Protein AF-A0A7C4TJB3-F1 (afdb_monomer)

Solvent-accessible surface area (backbone atoms only — not comparable to full-atom values): 10673 Å² total; per-residue (Å²): 111,77,67,57,59,60,45,56,76,75,44,84,60,71,38,53,43,41,37,39,35,39,51,64,47,74,40,19,29,34,44,84,38,56,46,85,48,92,91,55,67,81,53,71,41,61,50,54,47,49,55,41,38,90,92,51,70,77,50,78,35,68,65,57,53,52,44,52,52,51,50,25,54,76,34,59,20,49,72,48,94,64,64,51,82,35,76,54,72,53,88,48,95,42,37,59,61,41,41,40,55,28,41,77,92,31,35,49,15,39,42,30,42,47,83,39,97,89,73,49,65,47,38,29,51,34,33,26,56,30,42,38,54,25,44,78,44,82,55,91,98,44,76,48,75,27,43,40,43,19,29,32,33,26,36,42,40,34,38,42,69,54,37,66,50,69,66,59,53,52,49,49,55,50,52,52,47,49,54,34,43,76,68,64,36,18,85,50,42,51,92,79,62,26,32,48,78,83

InterPro domains:
  IPR006075 Aspartyl/Glutamyl-tRNA(Gln) amidotransferase, subunit B/E, catalytic [PF02934] (14-197)
  IPR014746 Glutamine synthetase/guanido kinase, catalytic domain [SSF55931] (13-197)
  IPR017959 Aspartyl/glutamyl-tRNA(Asn/Gln) amidotransferase, subunit B /E [PTHR11659] (8-197)

Nearest PDB structures (foldseek):
  3kfu-assembly1_F  TM=9.842E-01  e=6.276E-26  Thermus thermophilus HB8
  3kfu-assembly1_I  TM=9.841E-01  e=9.592E-26  Thermus thermophilus HB8
  3h0m-assembly6_Q  TM=9.728E-01  e=1.466E-25  Aquifex aeolicus
  3al0-assembly1_B  TM=9.537E-01  e=2.529E-23  Thermotoga maritima MSB8
  4n0i-assembly1_B  TM=9.615E-01  e=7.085E-23  Saccharomyces cerevisiae S288C

Structure (mmCIF, N/CA/C/O backbone):
data_AF-A0A7C4TJB3-F1
#
_entry.id   AF-A0A7C4TJB3-F1
#
loop_
_atom_site.group_PDB
_atom_site.id
_atom_site.type_symbol
_atom_site.label_atom_id
_atom_site.label_alt_id
_atom_site.label_comp_id
_atom_site.label_asym_id
_atom_site.label_entity_id
_atom_site.label_seq_id
_atom_site.pdbx_PDB_ins_code
_atom_site.Cartn_x
_atom_site.Cartn_y
_atom_site.Cartn_z
_atom_site.occupancy
_atom_site.B_iso_or_equiv
_atom_site.auth_seq_id
_atom_site.auth_comp_id
_atom_site.auth_asym_id
_atom_site.auth_atom_id
_atom_site.pdbx_PDB_model_num
ATOM 1 N N . MET A 1 1 ? -2.743 21.817 24.631 1.00 57.78 1 MET A N 1
ATOM 2 C CA . MET A 1 1 ? -3.215 23.018 23.902 1.00 57.78 1 MET A CA 1
ATOM 3 C C . MET A 1 1 ? -4.585 23.397 24.460 1.00 57.78 1 MET A C 1
ATOM 5 O O . MET A 1 1 ? -5.535 22.684 24.162 1.00 57.78 1 MET A O 1
ATOM 9 N N . PRO A 1 2 ? -4.695 24.462 25.274 1.00 63.06 2 PRO A N 1
ATOM 10 C CA . PRO A 1 2 ? -5.915 24.796 26.036 1.00 63.06 2 PRO A CA 1
ATOM 11 C C . PRO A 1 2 ? -7.179 24.993 25.178 1.00 63.06 2 PRO A C 1
ATOM 13 O O . PRO A 1 2 ? -8.305 24.747 25.606 1.00 63.06 2 PRO A O 1
ATOM 16 N N . GLU A 1 3 ? -6.990 25.419 23.931 1.00 74.38 3 GLU A N 1
ATOM 17 C CA . GLU A 1 3 ? -8.069 25.659 22.975 1.00 74.38 3 GLU A CA 1
ATOM 18 C C . GLU A 1 3 ? -8.693 24.354 22.447 1.00 74.38 3 GLU A C 1
ATOM 20 O O . GLU A 1 3 ? -9.910 24.274 22.291 1.00 74.38 3 GLU A O 1
ATOM 25 N N . ILE A 1 4 ? -7.889 23.293 22.274 1.00 71.81 4 ILE A N 1
ATOM 26 C CA . ILE A 1 4 ? -8.372 21.973 21.836 1.00 71.81 4 ILE A CA 1
ATOM 27 C C . ILE A 1 4 ? -9.241 21.334 22.921 1.00 71.81 4 ILE A C 1
ATOM 29 O O . ILE A 1 4 ? -10.329 20.857 22.618 1.00 71.81 4 ILE A O 1
ATOM 33 N N . GLU A 1 5 ? -8.820 21.374 24.187 1.00 73.44 5 GLU A N 1
ATOM 34 C CA . GLU A 1 5 ? -9.626 20.849 25.302 1.00 73.44 5 GLU A CA 1
ATOM 35 C C . GLU A 1 5 ? -10.971 21.576 25.422 1.00 73.44 5 GLU A C 1
ATOM 37 O O . GLU A 1 5 ? -12.016 20.955 25.609 1.00 73.44 5 GLU A O 1
ATOM 42 N N . THR A 1 6 ? -10.969 22.899 25.238 1.00 78.56 6 THR A N 1
ATOM 43 C CA . THR A 1 6 ? -12.197 23.705 25.265 1.00 78.56 6 THR A CA 1
ATOM 44 C C . THR A 1 6 ? -13.154 23.329 24.127 1.00 78.56 6 THR A C 1
ATOM 46 O O . THR A 1 6 ? -14.372 23.310 24.323 1.00 78.56 6 THR A O 1
ATOM 49 N N . LEU A 1 7 ? -12.621 23.009 22.944 1.00 81.00 7 LEU A N 1
ATOM 50 C CA . LEU A 1 7 ? -13.403 22.540 21.800 1.00 81.00 7 LEU A CA 1
ATOM 51 C C . LEU A 1 7 ? -13.925 21.112 22.002 1.00 81.00 7 LEU A C 1
ATOM 53 O O . LEU A 1 7 ? -15.103 20.874 21.747 1.00 81.00 7 LEU A O 1
ATOM 57 N N . LEU A 1 8 ? -13.104 20.190 22.509 1.00 79.81 8 LEU A N 1
ATOM 58 C CA . LEU A 1 8 ? -13.496 18.797 22.777 1.00 79.81 8 LEU A CA 1
ATOM 59 C C . LEU A 1 8 ? -14.580 18.678 23.861 1.00 79.81 8 LEU A C 1
ATOM 61 O O . LEU A 1 8 ? -15.368 17.738 23.846 1.00 79.81 8 LEU A O 1
ATOM 65 N N . ASN A 1 9 ? -14.689 19.664 24.754 1.00 82.31 9 ASN A N 1
ATOM 66 C CA . ASN A 1 9 ? -15.790 19.744 25.718 1.00 82.31 9 ASN A CA 1
ATOM 67 C C . ASN A 1 9 ? -17.135 20.163 25.091 1.00 82.31 9 ASN A C 1
ATOM 69 O O . ASN A 1 9 ? -18.181 19.985 25.712 1.00 82.31 9 ASN A O 1
ATOM 73 N N . LYS A 1 10 ? -17.131 20.739 23.881 1.00 90.25 10 LYS A N 1
ATOM 74 C CA . LYS A 1 10 ? -18.340 21.194 23.165 1.00 90.25 10 LYS A CA 1
ATOM 75 C C . LYS A 1 10 ? -18.664 20.354 21.930 1.00 90.25 10 LYS A C 1
ATOM 77 O O . LYS A 1 10 ? -19.821 20.301 21.520 1.00 90.25 10 LYS A O 1
ATOM 82 N N . TYR A 1 11 ? -17.660 19.716 21.339 1.00 89.88 11 TYR A N 1
ATOM 83 C CA . TYR A 1 11 ? -17.752 18.979 20.086 1.00 89.88 11 TYR A CA 1
ATOM 84 C C . TYR A 1 11 ? -17.138 17.591 20.224 1.00 89.88 11 TYR A C 1
ATOM 86 O O . TYR A 1 11 ? -16.187 17.383 20.971 1.00 89.88 11 TYR A O 1
ATOM 94 N N . ARG A 1 12 ? -17.654 16.635 19.448 1.00 87.88 12 ARG A N 1
ATOM 95 C CA . ARG A 1 12 ? -17.111 15.277 19.392 1.00 87.88 12 ARG A CA 1
ATOM 96 C C . ARG A 1 12 ? -16.147 15.143 18.218 1.00 87.88 12 ARG A C 1
ATOM 98 O O . ARG A 1 12 ? -16.560 15.320 17.074 1.00 87.88 12 ARG A O 1
ATOM 105 N N . LEU A 1 13 ? -14.907 14.757 18.505 1.00 91.00 13 LEU A N 1
ATOM 106 C CA . LEU A 1 13 ? -13.937 14.371 17.485 1.00 91.00 13 LEU A CA 1
ATOM 107 C C . LEU A 1 13 ? -14.347 13.039 16.841 1.00 91.00 13 LEU A C 1
ATOM 109 O O . LEU A 1 13 ? -14.731 12.097 17.536 1.00 91.00 13 LEU A O 1
ATOM 113 N N . VAL A 1 14 ? -14.293 12.985 15.513 1.00 93.88 14 VAL A N 1
ATOM 114 C CA . VAL A 1 14 ? -14.572 11.790 14.713 1.00 93.88 14 VAL A CA 1
ATOM 115 C C . VAL A 1 14 ? -13.508 11.725 13.628 1.00 93.88 14 VAL A C 1
ATOM 117 O O . VAL A 1 14 ? -13.500 12.577 12.742 1.00 93.88 14 VAL A O 1
ATOM 120 N N . LEU A 1 15 ? -12.610 10.745 13.712 1.00 96.44 15 LEU A N 1
ATOM 121 C CA . LEU A 1 15 ? -11.534 10.551 12.738 1.00 96.44 15 LEU A CA 1
ATOM 122 C C . LEU A 1 15 ? -11.564 9.128 12.178 1.00 96.44 15 LEU A C 1
ATOM 124 O O . LEU A 1 15 ? -11.886 8.172 12.890 1.00 96.44 15 LEU A O 1
ATOM 128 N N . GLY A 1 16 ? -11.210 9.008 10.903 1.00 97.38 16 GLY A N 1
ATOM 129 C CA . GLY A 1 16 ? -10.778 7.775 10.250 1.00 97.38 16 GLY A CA 1
ATOM 130 C C . GLY A 1 16 ? -9.373 7.989 9.690 1.00 97.38 16 GLY A C 1
ATOM 131 O O . GLY A 1 16 ? -8.929 9.134 9.626 1.00 97.38 16 GLY A O 1
ATOM 132 N N . LEU A 1 17 ? -8.689 6.906 9.338 1.00 97.94 17 LEU A N 1
ATOM 133 C CA . LEU A 1 17 ? -7.339 6.942 8.787 1.00 97.94 17 LEU A CA 1
ATOM 134 C C . LEU A 1 17 ? -7.253 6.124 7.505 1.00 97.94 17 LEU A C 1
ATOM 136 O O . LEU A 1 17 ? -7.834 5.036 7.411 1.00 97.94 17 LEU A O 1
ATOM 140 N N . GLU A 1 18 ? -6.440 6.616 6.581 1.00 98.38 18 GLU A N 1
ATOM 141 C CA . GLU A 1 18 ? -5.928 5.871 5.438 1.00 98.38 18 GLU A CA 1
ATOM 142 C C . GLU A 1 18 ? -4.420 5.665 5.631 1.00 98.38 18 GLU A C 1
ATOM 144 O O . GLU A 1 18 ? -3.625 6.604 5.703 1.00 98.38 18 GLU A O 1
ATOM 149 N N . VAL A 1 19 ? -4.012 4.406 5.786 1.00 98.38 19 VAL A N 1
ATOM 150 C CA . VAL A 1 19 ? -2.621 4.034 6.058 1.00 98.38 19 VAL A CA 1
ATOM 151 C C . VAL A 1 19 ? -2.041 3.325 4.851 1.00 98.38 19 VAL A C 1
ATOM 153 O O . VAL A 1 19 ? -2.416 2.194 4.546 1.00 98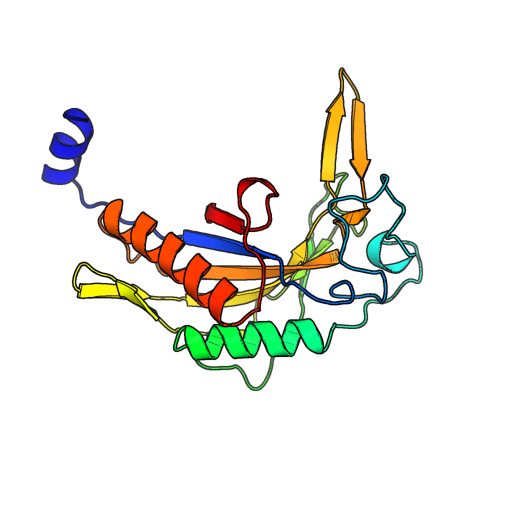.38 19 VAL A O 1
ATOM 156 N N . HIS A 1 20 ? -1.066 3.961 4.212 1.00 98.62 20 HIS A N 1
ATOM 157 C CA . HIS A 1 20 ? -0.326 3.388 3.096 1.00 98.62 20 HIS A CA 1
ATOM 158 C C . HIS A 1 20 ? 1.006 2.818 3.584 1.00 98.62 20 HIS A C 1
ATOM 160 O O . HIS A 1 20 ? 1.786 3.537 4.209 1.00 98.62 20 HIS A O 1
ATOM 166 N N . LEU A 1 21 ? 1.312 1.556 3.276 1.00 97.50 21 LEU A N 1
ATOM 167 C CA . LEU A 1 21 ? 2.568 0.906 3.663 1.00 97.50 21 LEU A CA 1
ATOM 168 C C . LEU A 1 21 ? 3.209 0.076 2.546 1.00 97.50 21 LEU A C 1
ATOM 170 O O . LEU A 1 21 ? 2.542 -0.656 1.818 1.00 97.50 21 LEU A O 1
ATOM 174 N N . HIS A 1 22 ? 4.530 0.172 2.417 1.00 97.62 22 HIS A N 1
ATOM 175 C CA . HIS A 1 22 ? 5.301 -0.587 1.435 1.00 97.62 22 HIS A CA 1
ATOM 176 C C . HIS A 1 22 ? 5.505 -2.022 1.917 1.00 97.62 22 HIS A C 1
ATOM 178 O O . HIS A 1 22 ? 5.939 -2.255 3.048 1.00 97.62 22 HIS A O 1
ATOM 184 N N . LEU A 1 23 ? 5.272 -2.989 1.031 1.00 97.88 23 LEU A N 1
ATOM 185 C CA . LEU A 1 23 ? 5.635 -4.377 1.293 1.00 97.88 23 LEU A CA 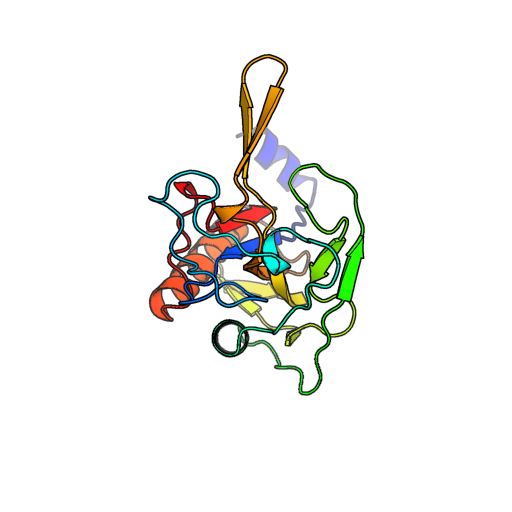1
ATOM 186 C C . LEU A 1 23 ? 7.103 -4.618 0.941 1.00 97.88 23 LEU A C 1
ATOM 188 O O . LEU A 1 23 ? 7.577 -4.231 -0.126 1.00 97.88 23 LEU A O 1
ATOM 192 N N . LYS A 1 24 ? 7.813 -5.325 1.819 1.00 96.88 24 LYS A N 1
ATOM 193 C CA . LYS A 1 24 ? 9.193 -5.762 1.590 1.00 96.88 24 LYS A CA 1
ATOM 19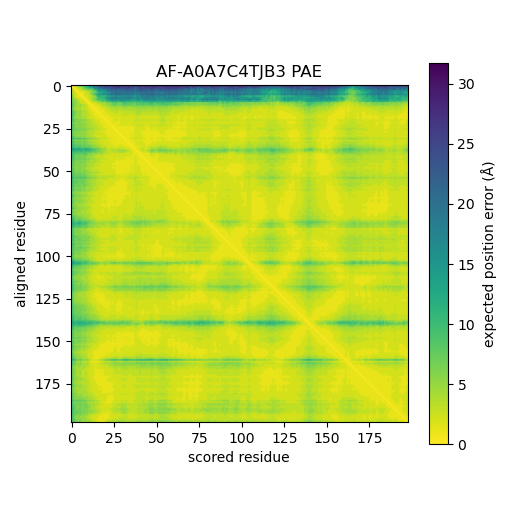4 C C . LYS A 1 24 ? 9.207 -7.040 0.757 1.00 96.88 24 LYS A C 1
ATOM 196 O O . LYS A 1 24 ? 9.236 -8.134 1.311 1.00 96.88 24 LYS A O 1
ATOM 201 N N . THR A 1 25 ? 9.124 -6.914 -0.557 1.00 98.06 25 THR A N 1
ATOM 202 C CA . THR A 1 25 ? 9.150 -8.046 -1.497 1.00 98.06 25 THR A CA 1
ATOM 203 C C . THR A 1 25 ? 10.460 -8.097 -2.270 1.00 98.06 25 THR A C 1
ATOM 205 O O . THR A 1 25 ? 11.208 -7.124 -2.294 1.00 98.06 25 THR A O 1
ATOM 208 N N . LYS A 1 26 ? 10.740 -9.220 -2.942 1.00 97.94 26 LYS A N 1
ATOM 209 C CA . LYS A 1 26 ? 11.898 -9.308 -3.852 1.00 97.94 26 LYS A CA 1
ATOM 210 C C . LYS A 1 26 ? 11.683 -8.530 -5.146 1.00 97.94 26 LYS A C 1
ATOM 212 O O . LYS A 1 26 ? 12.611 -7.927 -5.672 1.00 97.94 26 LYS A O 1
ATOM 217 N N . THR A 1 27 ? 10.466 -8.573 -5.680 1.00 98.56 27 THR A N 1
ATOM 218 C CA . THR A 1 27 ? 10.106 -7.890 -6.928 1.00 98.56 27 THR A CA 1
ATOM 219 C C . THR A 1 27 ? 9.026 -6.847 -6.703 1.00 98.56 27 THR A C 1
ATOM 221 O O . THR A 1 27 ? 8.299 -6.883 -5.708 1.00 98.56 27 THR A O 1
ATOM 224 N N . LYS A 1 28 ? 8.873 -5.947 -7.671 1.00 98.69 28 LYS A N 1
ATOM 225 C CA . LYS A 1 28 ? 7.748 -5.012 -7.756 1.00 98.69 28 LYS A CA 1
ATOM 226 C C . LYS A 1 28 ? 6.392 -5.726 -7.864 1.00 98.69 28 LYS A C 1
ATOM 228 O O . LYS A 1 28 ? 6.312 -6.935 -8.085 1.00 98.69 28 LYS A O 1
ATOM 233 N N . MET A 1 29 ? 5.309 -4.962 -7.713 1.00 98.62 29 MET A N 1
ATOM 234 C CA . MET A 1 29 ? 3.941 -5.482 -7.636 1.00 98.62 29 MET A CA 1
ATOM 235 C C . MET A 1 29 ? 3.482 -6.152 -8.930 1.00 98.62 29 MET A C 1
ATOM 237 O O . MET A 1 29 ? 2.798 -7.171 -8.879 1.00 98.62 29 MET A O 1
ATOM 241 N N . PHE A 1 30 ? 3.853 -5.581 -10.079 1.00 98.75 30 PHE A N 1
ATOM 242 C CA . PHE A 1 30 ? 3.339 -5.994 -11.390 1.00 98.75 30 PHE A CA 1
ATOM 243 C C . PHE A 1 30 ? 4.426 -6.359 -12.412 1.00 98.75 30 PHE A C 1
ATOM 245 O O . PHE A 1 30 ? 4.121 -6.566 -13.587 1.00 98.75 30 PHE A O 1
ATOM 252 N N . CYS A 1 31 ? 5.692 -6.417 -11.996 1.00 98.69 31 CYS A N 1
ATOM 253 C CA . CYS A 1 31 ? 6.818 -6.806 -12.841 1.00 98.69 31 CYS A CA 1
ATOM 254 C C . CYS A 1 31 ? 7.955 -7.421 -12.010 1.00 98.69 31 CYS A C 1
ATOM 256 O O . CYS A 1 31 ? 7.924 -7.402 -10.783 1.00 98.69 31 CYS A O 1
ATOM 258 N N . TYR A 1 32 ? 8.984 -7.932 -12.687 1.00 98.19 32 TYR A N 1
ATOM 259 C CA . TYR A 1 32 ? 10.120 -8.617 -12.059 1.00 98.19 32 TYR A CA 1
ATOM 260 C C . TYR A 1 32 ? 11.304 -7.700 -11.708 1.00 98.19 32 TYR A C 1
ATOM 262 O O . TYR A 1 32 ? 12.377 -8.200 -11.384 1.00 98.19 32 TYR A O 1
ATOM 270 N N . CYS A 1 33 ? 11.147 -6.373 -11.785 1.00 98.62 33 CYS A N 1
ATOM 271 C CA . CYS A 1 33 ? 12.180 -5.461 -11.287 1.00 98.62 33 CYS A CA 1
ATOM 272 C C . CYS A 1 33 ? 12.387 -5.673 -9.788 1.00 98.62 33 CYS A C 1
ATOM 274 O O . CYS A 1 33 ? 11.411 -5.859 -9.060 1.00 98.62 33 CYS A O 1
ATOM 276 N N . ASP A 1 34 ? 13.638 -5.573 -9.351 1.00 97.88 34 ASP A N 1
ATOM 277 C CA . ASP A 1 34 ? 14.009 -5.588 -7.940 1.00 97.88 34 ASP A CA 1
ATOM 278 C C . ASP A 1 34 ? 13.339 -4.418 -7.193 1.00 97.88 34 ASP A C 1
ATOM 280 O O . ASP A 1 34 ? 13.295 -3.290 -7.705 1.00 97.88 34 ASP A O 1
ATOM 284 N N . ALA A 1 35 ? 12.773 -4.719 -6.025 1.00 97.19 35 ALA A N 1
ATOM 285 C CA . ALA A 1 35 ? 12.054 -3.788 -5.161 1.00 97.19 35 ALA A CA 1
ATOM 286 C C . ALA A 1 35 ? 12.937 -3.143 -4.070 1.00 97.19 35 ALA A C 1
ATOM 288 O O . ALA A 1 35 ? 12.492 -2.197 -3.417 1.00 97.19 35 ALA A O 1
ATOM 289 N N . ASP A 1 36 ? 14.190 -3.575 -3.896 1.00 95.12 36 ASP A N 1
ATOM 290 C CA . ASP A 1 36 ? 15.157 -2.870 -3.052 1.00 95.12 36 ASP A CA 1
ATOM 291 C C . ASP A 1 36 ? 15.751 -1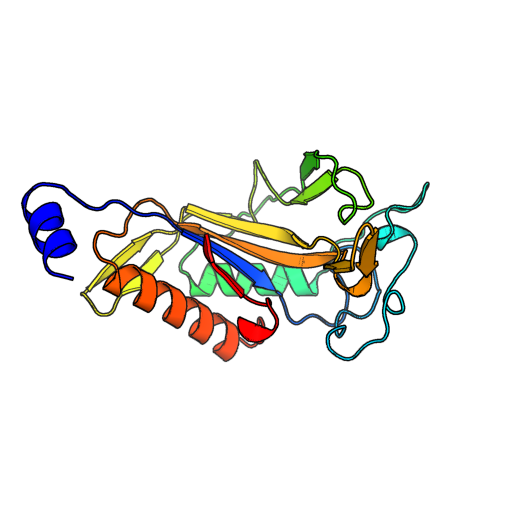.665 -3.799 1.00 95.12 36 ASP A C 1
ATOM 293 O O . ASP A 1 36 ? 16.703 -1.768 -4.573 1.00 95.12 36 ASP A O 1
ATOM 297 N N . ILE A 1 37 ? 15.121 -0.502 -3.611 1.00 94.62 37 ILE A N 1
ATOM 298 C CA . ILE A 1 37 ? 15.381 0.710 -4.404 1.00 94.62 37 ILE A CA 1
ATOM 299 C C . ILE A 1 37 ? 16.005 1.869 -3.618 1.00 94.62 37 ILE A C 1
ATOM 301 O O . ILE A 1 37 ? 16.380 2.882 -4.210 1.00 94.62 37 ILE A O 1
ATOM 305 N N . TYR A 1 38 ? 16.064 1.786 -2.286 1.00 87.75 38 TYR A N 1
ATOM 306 C CA . TYR A 1 38 ? 16.284 2.960 -1.424 1.00 87.75 38 TYR A CA 1
ATOM 307 C C . TYR A 1 38 ? 17.694 3.551 -1.536 1.00 87.75 38 TYR A C 1
ATOM 309 O O . TYR A 1 38 ? 17.870 4.754 -1.345 1.00 87.75 38 TYR A O 1
ATOM 317 N N . SER A 1 39 ? 18.674 2.719 -1.889 1.00 89.94 39 SER A N 1
ATOM 318 C CA . SER A 1 39 ? 20.080 3.108 -2.074 1.00 89.94 39 SER A CA 1
ATOM 319 C C . SER A 1 39 ? 20.492 3.171 -3.550 1.00 89.94 39 SER A C 1
ATOM 321 O O . SER A 1 39 ? 21.678 3.294 -3.865 1.00 89.94 39 SER A O 1
ATOM 323 N N . SER A 1 40 ? 19.530 3.071 -4.468 1.00 94.81 40 SER A N 1
ATOM 324 C CA . SER A 1 40 ? 19.790 2.925 -5.899 1.00 94.81 40 SER A CA 1
ATOM 325 C C . SER A 1 40 ? 19.919 4.269 -6.612 1.00 94.81 40 SER A C 1
ATOM 327 O O . SER A 1 40 ? 19.343 5.284 -6.216 1.00 94.81 40 SER A O 1
ATOM 329 N N . LYS A 1 41 ? 20.677 4.283 -7.716 1.00 97.44 41 LYS A N 1
ATOM 330 C CA . LYS A 1 41 ? 20.727 5.451 -8.608 1.00 97.44 41 LYS A CA 1
ATOM 331 C C . LYS A 1 41 ? 19.360 5.642 -9.283 1.00 97.44 41 LYS A C 1
ATOM 333 O O . LYS A 1 41 ? 18.686 4.647 -9.548 1.00 97.44 41 LYS A O 1
ATOM 338 N N . PRO A 1 42 ? 18.954 6.880 -9.613 1.00 97.62 42 PRO A N 1
ATOM 339 C CA . PRO A 1 42 ? 17.664 7.123 -10.252 1.00 97.62 42 PRO A CA 1
ATOM 340 C C . PRO A 1 42 ? 17.462 6.293 -11.523 1.00 97.62 42 PRO A C 1
ATOM 342 O O . PRO A 1 42 ? 18.364 6.202 -12.357 1.00 97.62 42 PRO A O 1
ATOM 345 N N . ASN A 1 43 ? 16.260 5.740 -11.683 1.00 98.06 43 ASN A N 1
ATOM 346 C CA . ASN A 1 43 ? 15.800 4.991 -12.856 1.00 98.06 43 ASN A CA 1
ATOM 347 C C . ASN A 1 43 ? 16.556 3.683 -13.190 1.00 98.06 43 ASN A C 1
ATOM 349 O O . ASN A 1 43 ? 16.423 3.186 -14.309 1.00 98.06 43 ASN A O 1
ATOM 353 N N . THR A 1 44 ? 17.303 3.078 -12.258 1.00 98.31 44 THR A N 1
ATOM 354 C CA . THR A 1 44 ? 18.008 1.799 -12.501 1.00 98.31 44 THR A CA 1
ATOM 355 C C . THR A 1 44 ? 17.169 0.545 -12.236 1.00 98.31 44 THR A C 1
ATOM 357 O O . THR A 1 44 ? 17.490 -0.514 -12.764 1.00 98.31 44 THR A O 1
ATOM 360 N N . HIS A 1 45 ? 16.076 0.645 -11.476 1.00 98.25 45 HIS A N 1
ATOM 361 C CA . HIS A 1 45 ? 15.146 -0.453 -11.169 1.00 98.25 45 HIS A CA 1
ATOM 362 C C . HIS A 1 45 ? 13.874 -0.319 -12.005 1.00 98.25 45 HIS A C 1
ATOM 364 O O . HIS A 1 45 ? 12.763 -0.182 -11.486 1.00 98.25 45 HIS A O 1
ATOM 370 N N . THR A 1 46 ? 14.035 -0.287 -13.326 1.00 98.62 46 THR A N 1
ATOM 371 C CA . THR A 1 46 ? 12.939 0.003 -14.252 1.00 98.62 46 THR A CA 1
ATOM 372 C C . THR A 1 46 ? 12.847 -1.023 -15.381 1.00 98.62 46 THR A C 1
ATOM 374 O O . THR A 1 46 ? 13.811 -1.701 -15.723 1.00 98.62 46 THR A O 1
ATOM 377 N N . CYS A 1 47 ? 11.647 -1.180 -15.936 1.00 98.75 47 CYS A N 1
ATOM 378 C CA . CYS A 1 47 ? 11.357 -2.014 -17.100 1.00 98.75 47 CYS A CA 1
ATOM 379 C C . CYS A 1 47 ? 10.141 -1.438 -17.846 1.00 98.75 47 CYS A C 1
ATOM 381 O O . CYS A 1 47 ? 9.453 -0.571 -17.296 1.00 98.75 47 CYS A O 1
ATOM 383 N N . PRO A 1 48 ? 9.804 -1.940 -19.049 1.00 98.81 48 PRO A N 1
ATOM 384 C CA . PRO A 1 48 ? 8.660 -1.443 -19.813 1.00 98.81 48 PRO A CA 1
ATOM 385 C C . PRO A 1 48 ? 7.334 -1.408 -19.039 1.00 98.81 48 PRO A C 1
ATOM 387 O O . PRO A 1 48 ? 6.551 -0.484 -19.230 1.00 98.81 48 PRO A O 1
ATOM 390 N N . VAL A 1 49 ? 7.098 -2.361 -18.128 1.00 98.81 49 VAL A N 1
ATOM 391 C CA . VAL A 1 49 ? 5.852 -2.441 -17.344 1.00 98.81 49 VAL A CA 1
ATOM 392 C C . VAL A 1 49 ? 5.738 -1.296 -16.340 1.00 98.81 49 VAL A C 1
ATOM 394 O O . VAL A 1 49 ? 4.756 -0.556 -16.356 1.00 98.81 49 VAL A O 1
ATOM 397 N N . CYS A 1 50 ? 6.738 -1.114 -15.471 1.00 98.50 50 CYS A N 1
ATOM 398 C CA . CYS A 1 50 ? 6.682 -0.062 -14.452 1.00 98.50 50 CYS A CA 1
ATOM 399 C C . CYS A 1 50 ? 6.930 1.338 -15.034 1.00 98.50 50 CYS A C 1
ATOM 401 O O . CYS A 1 50 ? 6.589 2.321 -14.395 1.00 98.50 50 CYS A O 1
ATOM 403 N N . LEU A 1 51 ? 7.473 1.432 -16.251 1.00 98.62 51 LEU A N 1
ATOM 404 C CA . LEU A 1 51 ? 7.561 2.674 -17.023 1.00 98.62 51 LEU A CA 1
ATOM 405 C C . LEU A 1 51 ? 6.297 2.973 -17.842 1.00 98.62 51 LEU A C 1
ATOM 407 O O . LEU A 1 51 ? 6.246 4.006 -18.501 1.00 98.62 51 LEU A O 1
ATOM 411 N N . GLY A 1 52 ? 5.293 2.089 -17.834 1.00 98.25 52 GLY A N 1
ATOM 412 C CA . GLY A 1 52 ? 4.055 2.286 -18.592 1.00 98.25 52 GLY A CA 1
ATOM 413 C C . GLY A 1 52 ? 4.258 2.374 -20.107 1.00 98.25 52 GLY A C 1
ATOM 414 O O . GLY A 1 52 ? 3.504 3.071 -20.782 1.00 98.25 52 GLY A O 1
ATOM 415 N N . LEU A 1 53 ? 5.278 1.699 -20.651 1.00 98.56 53 LEU A N 1
ATOM 416 C CA . LEU A 1 53 ? 5.574 1.748 -22.082 1.00 98.56 53 LEU A CA 1
ATOM 417 C C . LEU A 1 53 ? 4.528 0.973 -22.906 1.00 98.56 53 LEU A C 1
ATOM 419 O O . LEU A 1 53 ? 3.968 -0.019 -22.423 1.00 98.56 53 LEU A O 1
ATOM 423 N N . PRO A 1 54 ? 4.284 1.374 -24.169 1.00 98.50 54 PRO A N 1
ATOM 424 C CA . PRO A 1 54 ? 3.323 0.700 -25.037 1.00 98.50 54 PRO A CA 1
ATOM 425 C C . PRO A 1 54 ? 3.592 -0.805 -25.173 1.00 98.50 54 PRO A C 1
ATOM 427 O O . PRO A 1 54 ? 4.723 -1.230 -25.396 1.00 98.50 54 PRO A O 1
ATOM 430 N N . GLY A 1 55 ? 2.533 -1.611 -25.056 1.00 98.19 55 GLY A N 1
ATOM 431 C CA . GLY A 1 55 ? 2.592 -3.071 -25.192 1.00 98.19 55 GLY A CA 1
ATOM 432 C C . GLY A 1 55 ? 3.014 -3.837 -23.932 1.00 98.19 55 GLY A C 1
ATOM 433 O O . GLY A 1 55 ? 2.944 -5.063 -23.928 1.00 98.19 55 GLY A O 1
ATOM 434 N N . ALA A 1 56 ? 3.411 -3.156 -22.853 1.00 98.50 56 ALA A N 1
ATOM 435 C CA . ALA A 1 56 ? 3.758 -3.811 -21.596 1.00 98.50 56 ALA A CA 1
ATOM 436 C C . ALA A 1 56 ? 2.505 -4.241 -20.804 1.00 98.50 56 ALA A C 1
ATOM 438 O O . ALA A 1 56 ? 1.525 -3.498 -20.724 1.00 98.50 56 ALA A O 1
ATOM 439 N N . LEU A 1 57 ? 2.542 -5.430 -20.191 1.00 98.50 57 LEU A N 1
ATOM 440 C CA . LEU A 1 57 ? 1.420 -6.006 -19.436 1.00 98.50 57 LEU A CA 1
ATOM 441 C C . LEU A 1 57 ? 1.818 -6.324 -17.982 1.00 98.50 57 LEU A C 1
ATOM 443 O O . LEU A 1 57 ? 2.934 -6.797 -17.756 1.00 98.50 57 LEU A O 1
ATOM 447 N N . PRO A 1 58 ? 0.929 -6.084 -16.998 1.00 98.31 58 PRO A N 1
ATOM 448 C CA . PRO A 1 58 ? 1.202 -6.349 -15.588 1.00 98.31 58 PRO A CA 1
ATOM 449 C C . PRO A 1 58 ? 1.043 -7.834 -15.231 1.00 98.31 58 PRO A C 1
ATOM 451 O O . PRO A 1 58 ? 0.090 -8.484 -15.659 1.00 98.31 58 PRO A O 1
ATOM 454 N N . VAL A 1 59 ? 1.928 -8.348 -14.371 1.00 98.31 59 VAL A N 1
ATOM 455 C CA . VAL A 1 59 ? 1.824 -9.688 -13.765 1.00 98.31 59 VAL A CA 1
ATOM 456 C C . VAL A 1 59 ? 1.884 -9.553 -12.238 1.00 98.31 59 VAL A C 1
ATOM 458 O O . VAL A 1 59 ? 2.936 -9.171 -11.727 1.00 98.31 59 VAL A O 1
ATOM 461 N N . PRO A 1 60 ? 0.793 -9.834 -11.496 1.00 98.12 60 PRO A N 1
ATOM 462 C CA . PRO A 1 60 ? 0.752 -9.643 -10.046 1.00 98.12 60 PRO A CA 1
ATOM 463 C C . PRO A 1 60 ? 1.780 -10.482 -9.274 1.00 98.12 60 PRO A C 1
ATOM 465 O O . PRO A 1 60 ? 1.942 -11.678 -9.518 1.00 98.12 60 PRO A O 1
ATOM 468 N N . SER A 1 61 ? 2.414 -9.868 -8.275 1.00 98.50 61 SER A N 1
ATOM 469 C CA . SER A 1 61 ? 3.338 -10.530 -7.356 1.00 98.50 61 SER A CA 1
ATOM 470 C C . SER A 1 61 ? 2.597 -11.453 -6.387 1.00 98.50 61 SER A C 1
ATOM 472 O O . SER A 1 61 ? 1.830 -11.010 -5.529 1.00 98.50 61 SER A O 1
ATOM 474 N N . SER A 1 62 ? 2.883 -12.756 -6.464 1.00 98.19 62 SER A N 1
ATOM 475 C CA . SER A 1 62 ? 2.349 -13.735 -5.510 1.00 98.19 62 SER A CA 1
ATOM 476 C C . SER A 1 62 ? 2.848 -13.505 -4.082 1.00 98.19 62 SER A C 1
ATOM 478 O O . SER A 1 62 ? 2.173 -13.877 -3.126 1.00 98.19 62 SER A O 1
ATOM 480 N N . GLU A 1 63 ? 4.040 -12.920 -3.929 1.00 98.44 63 GLU A N 1
ATOM 481 C CA . GLU A 1 63 ? 4.611 -12.602 -2.618 1.00 98.44 63 GLU A CA 1
ATOM 482 C C . GLU A 1 63 ? 3.821 -11.474 -1.946 1.00 98.44 63 GLU A C 1
ATOM 484 O O . GLU A 1 63 ? 3.396 -11.622 -0.801 1.00 98.44 63 GLU A O 1
ATOM 489 N N . ALA A 1 64 ? 3.549 -10.392 -2.683 1.00 98.56 64 ALA A N 1
ATOM 490 C CA . ALA A 1 64 ? 2.758 -9.270 -2.187 1.00 98.56 64 ALA A CA 1
ATOM 491 C C . ALA A 1 64 ? 1.346 -9.710 -1.761 1.00 98.56 64 ALA A C 1
ATOM 493 O O . ALA A 1 64 ? 0.881 -9.338 -0.685 1.00 98.56 64 ALA A O 1
ATOM 494 N N . ILE A 1 65 ? 0.699 -10.571 -2.558 1.00 98.50 65 ILE A N 1
ATOM 495 C CA . ILE A 1 65 ? -0.635 -11.116 -2.256 1.00 98.50 65 ILE A CA 1
ATOM 496 C C . ILE A 1 65 ? -0.632 -11.941 -0.959 1.00 98.50 65 ILE A C 1
ATOM 498 O O . ILE A 1 65 ? -1.520 -11.784 -0.123 1.00 98.50 65 ILE A O 1
ATOM 502 N N . LYS A 1 66 ? 0.378 -12.794 -0.744 1.00 98.38 66 LYS A N 1
ATOM 503 C CA . LYS A 1 66 ? 0.490 -13.564 0.508 1.00 98.38 66 LYS A CA 1
ATOM 504 C C . LYS A 1 66 ? 0.672 -12.649 1.719 1.00 98.38 66 LYS A C 1
ATOM 506 O O . LYS A 1 66 ? 0.062 -12.882 2.759 1.00 98.38 66 LYS A O 1
ATOM 511 N N . LYS A 1 67 ? 1.484 -11.597 1.579 1.00 98.62 67 LYS A N 1
ATOM 512 C CA . LYS A 1 67 ? 1.755 -10.639 2.657 1.00 98.62 67 LYS A CA 1
ATOM 513 C C . LYS A 1 67 ? 0.524 -9.822 3.051 1.00 98.62 67 LYS A C 1
ATOM 515 O O . LYS A 1 67 ? 0.261 -9.705 4.243 1.00 98.62 67 LYS A O 1
ATOM 520 N N . ILE A 1 68 ? -0.265 -9.316 2.096 1.00 98.31 68 ILE A N 1
ATOM 521 C CA . ILE A 1 68 ? -1.515 -8.609 2.436 1.00 98.31 68 ILE A CA 1
ATOM 522 C C . ILE A 1 68 ? -2.538 -9.545 3.094 1.00 98.31 68 ILE A C 1
ATOM 524 O O . ILE A 1 68 ? -3.226 -9.132 4.019 1.00 98.31 68 ILE A O 1
ATOM 528 N N . GLN A 1 69 ? -2.624 -10.812 2.675 1.00 98.25 69 GLN A N 1
ATOM 529 C CA . GLN A 1 69 ? -3.522 -11.780 3.316 1.00 98.25 69 GLN A CA 1
ATOM 530 C C . GLN A 1 69 ? -3.097 -12.071 4.759 1.00 98.25 69 GLN A C 1
ATOM 532 O O . GLN A 1 69 ? -3.943 -12.110 5.649 1.00 98.25 69 GLN A O 1
ATOM 537 N N . LEU A 1 70 ? -1.791 -12.223 5.002 1.00 98.56 70 LEU A N 1
ATOM 538 C CA . LEU A 1 70 ? -1.248 -12.369 6.352 1.00 98.56 70 LEU A CA 1
ATOM 539 C C . LEU A 1 70 ? -1.553 -11.136 7.214 1.00 98.56 70 LEU A C 1
ATOM 541 O O . LEU A 1 70 ? -2.015 -11.290 8.343 1.00 98.56 70 LEU A O 1
ATOM 545 N N . LEU A 1 71 ? -1.364 -9.930 6.665 1.00 98.62 71 LEU A N 1
ATOM 546 C CA . LEU A 1 71 ? -1.722 -8.678 7.333 1.00 98.62 71 LEU A CA 1
ATOM 547 C C . LEU A 1 71 ? -3.210 -8.637 7.689 1.00 98.62 71 LEU A C 1
ATOM 549 O O . LEU A 1 71 ? -3.563 -8.336 8.822 1.00 98.62 71 LEU A O 1
ATOM 553 N N . GLY A 1 72 ? -4.081 -8.982 6.739 1.00 98.50 72 GLY A N 1
ATOM 554 C CA . GLY A 1 72 ? -5.523 -9.022 6.955 1.00 98.50 72 GLY A CA 1
ATOM 555 C C . GLY A 1 72 ? -5.914 -9.949 8.099 1.00 98.50 72 GLY A C 1
ATOM 556 O O . GLY A 1 72 ? -6.670 -9.545 8.977 1.00 98.50 72 GLY A O 1
ATOM 557 N N . LEU A 1 73 ? -5.362 -11.164 8.138 1.00 98.56 73 LEU A N 1
ATOM 558 C CA . LEU A 1 73 ? -5.615 -12.105 9.234 1.00 98.56 73 LEU A CA 1
ATOM 559 C C . LEU A 1 73 ? -5.122 -11.566 10.582 1.00 98.56 73 LEU A C 1
ATOM 561 O O . LEU A 1 73 ? -5.841 -11.670 11.572 1.00 98.56 73 LEU A O 1
ATOM 565 N N . ALA A 1 74 ? -3.933 -10.958 10.616 1.00 98.50 74 ALA A N 1
ATOM 566 C CA . ALA A 1 74 ? -3.378 -10.357 11.828 1.00 98.50 74 ALA A CA 1
ATOM 567 C C . ALA A 1 74 ? -4.216 -9.178 12.349 1.00 98.50 74 ALA A C 1
ATOM 569 O O . ALA A 1 74 ? -4.254 -8.924 13.549 1.00 98.50 74 ALA A O 1
ATOM 570 N N . LEU A 1 75 ? -4.917 -8.487 11.450 1.00 98.50 75 LEU A N 1
ATOM 571 C CA . LEU A 1 75 ? -5.822 -7.382 11.757 1.00 98.50 75 LEU A CA 1
ATOM 572 C C . LEU A 1 75 ? -7.291 -7.829 11.858 1.00 98.50 75 LEU A C 1
ATOM 574 O O . LEU A 1 75 ? -8.210 -7.025 11.694 1.00 98.50 75 LEU A O 1
ATOM 578 N N . ASN A 1 76 ? -7.528 -9.121 12.111 1.00 98.62 76 ASN A N 1
ATOM 579 C CA . ASN A 1 76 ? -8.851 -9.723 12.308 1.00 98.62 76 ASN A CA 1
ATOM 580 C C . ASN A 1 76 ? -9.824 -9.531 11.126 1.00 98.62 76 ASN A C 1
ATOM 582 O O . ASN A 1 76 ? -11.045 -9.590 11.296 1.00 98.62 76 ASN A O 1
ATOM 586 N N . CYS A 1 77 ? -9.310 -9.273 9.924 1.00 98.62 77 CYS A N 1
ATOM 587 C CA . CYS A 1 77 ? -10.116 -9.071 8.727 1.00 98.62 77 CYS A CA 1
ATOM 588 C C . CYS A 1 77 ? -10.624 -10.408 8.177 1.00 98.62 77 CYS A C 1
ATOM 590 O O . CYS A 1 77 ? -9.979 -11.451 8.297 1.00 98.62 77 CYS A O 1
ATOM 592 N N . SER A 1 78 ? -11.748 -10.366 7.464 1.00 98.38 78 SER A N 1
ATOM 593 C CA . SER A 1 78 ? -12.170 -11.488 6.624 1.00 98.38 78 SER A CA 1
ATOM 594 C C . SER A 1 78 ? -11.480 -11.408 5.265 1.00 98.38 78 SER A C 1
ATOM 596 O O . SER A 1 78 ? -11.526 -10.372 4.599 1.00 98.38 78 SER A O 1
ATOM 598 N N . LEU A 1 79 ? -10.851 -12.503 4.833 1.00 98.25 79 LEU A N 1
ATOM 599 C CA . LEU A 1 79 ? -10.236 -12.581 3.508 1.00 98.25 79 LEU A CA 1
ATOM 600 C C . LEU A 1 79 ? -11.293 -12.856 2.439 1.00 98.25 79 LEU A C 1
ATOM 602 O O . LEU A 1 79 ? -12.071 -13.810 2.536 1.00 98.25 79 LEU A O 1
ATOM 606 N N . ASN A 1 80 ? -11.280 -12.059 1.375 1.00 96.62 80 ASN A N 1
ATOM 607 C CA . ASN A 1 80 ? -12.144 -12.290 0.230 1.00 96.62 80 ASN A CA 1
ATOM 608 C C . ASN A 1 80 ? -11.644 -13.477 -0.602 1.00 96.62 80 ASN A C 1
ATOM 610 O O . ASN A 1 80 ? -10.477 -13.553 -0.982 1.00 96.62 80 ASN A O 1
ATOM 614 N N . LYS A 1 81 ? -12.561 -14.392 -0.947 1.00 94.81 81 LYS A N 1
ATOM 615 C CA . LYS A 1 81 ? -12.274 -15.524 -1.851 1.00 94.81 81 LYS A CA 1
ATOM 616 C C . LYS A 1 81 ? -12.112 -15.089 -3.307 1.00 94.81 81 LYS A C 1
ATOM 618 O O . LYS A 1 81 ? -11.450 -15.773 -4.077 1.00 94.81 81 LYS A O 1
ATOM 623 N N . ASN A 1 82 ? -12.731 -13.967 -3.669 1.00 95.31 82 ASN A N 1
ATOM 624 C CA . ASN A 1 82 ? -12.658 -13.361 -4.990 1.00 95.31 82 ASN A CA 1
ATOM 625 C C . ASN A 1 82 ? -12.225 -11.908 -4.831 1.00 95.31 82 ASN A C 1
ATOM 627 O O . ASN A 1 82 ? -12.847 -11.158 -4.081 1.00 95.31 82 ASN A O 1
ATOM 631 N N . SER A 1 83 ? -11.174 -11.521 -5.542 1.00 95.50 83 SER A N 1
ATOM 632 C CA . SER A 1 83 ? -10.612 -10.179 -5.490 1.00 95.50 83 SER A CA 1
ATOM 633 C C . SER A 1 83 ? -10.203 -9.741 -6.895 1.00 95.50 83 SER A C 1
ATOM 635 O O . SER A 1 83 ? -9.837 -10.579 -7.722 1.00 95.50 83 SER A O 1
ATOM 637 N N . ARG A 1 84 ? -10.309 -8.440 -7.183 1.00 95.62 84 ARG A N 1
ATOM 638 C CA . ARG A 1 84 ? -10.051 -7.866 -8.511 1.00 95.62 84 ARG A CA 1
ATOM 639 C C . ARG A 1 84 ? -9.120 -6.667 -8.393 1.00 95.62 84 ARG A C 1
ATOM 641 O O . ARG A 1 84 ? -9.226 -5.900 -7.440 1.00 95.62 84 ARG A O 1
ATOM 648 N N . PHE A 1 85 ? -8.232 -6.513 -9.371 1.00 98.25 85 PHE A N 1
ATOM 649 C CA . PHE A 1 85 ? -7.483 -5.278 -9.578 1.00 98.25 85 PHE A CA 1
ATOM 650 C C . PHE A 1 85 ? -8.235 -4.351 -10.537 1.00 98.25 85 PHE A C 1
ATOM 652 O O . PHE A 1 85 ? -8.732 -4.780 -11.579 1.00 98.25 85 PHE A O 1
ATOM 659 N N . ASP A 1 86 ? -8.284 -3.075 -10.183 1.00 98.31 86 ASP A N 1
ATOM 660 C CA . ASP A 1 86 ? -8.983 -1.995 -10.863 1.00 98.31 86 ASP A CA 1
ATOM 661 C C . ASP A 1 86 ? -7.999 -0.906 -11.299 1.00 98.31 86 ASP A C 1
ATOM 663 O O . ASP A 1 86 ? -6.884 -0.810 -10.788 1.00 98.31 86 ASP A O 1
ATOM 667 N N . ARG A 1 87 ? -8.412 -0.060 -12.246 1.00 98.44 87 ARG A N 1
ATOM 668 C CA . ARG A 1 87 ? -7.617 1.085 -12.711 1.00 98.44 87 ARG A CA 1
ATOM 669 C C . ARG A 1 87 ? -8.198 2.387 -12.163 1.00 98.44 87 ARG A C 1
ATOM 671 O O . ARG A 1 87 ? -9.288 2.793 -12.570 1.00 98.44 87 ARG A O 1
ATOM 678 N N . LYS A 1 88 ? -7.458 3.058 -11.281 1.00 98.19 88 LYS A N 1
ATOM 679 C CA . LYS A 1 88 ? -7.755 4.406 -10.771 1.00 98.19 88 LYS A CA 1
ATOM 680 C C . LYS A 1 88 ? -7.066 5.428 -11.678 1.00 98.19 88 LYS A C 1
ATOM 682 O O . LYS A 1 88 ? -5.846 5.546 -11.655 1.00 98.19 88 LYS A O 1
ATOM 687 N N . HIS A 1 89 ? -7.831 6.103 -12.536 1.00 98.44 89 HIS A N 1
ATOM 688 C CA . HIS A 1 89 ? -7.298 6.965 -13.600 1.00 98.44 89 HIS A CA 1
ATOM 689 C C . HIS A 1 89 ? -7.095 8.403 -13.119 1.00 98.44 89 HIS A C 1
ATOM 691 O O . HIS A 1 89 ? -8.027 9.008 -12.594 1.00 98.44 89 HIS A O 1
ATOM 697 N N . TYR A 1 90 ? -5.899 8.949 -13.331 1.00 98.31 90 TYR A N 1
ATOM 698 C CA . TYR A 1 90 ? -5.568 10.358 -13.112 1.00 98.31 90 TYR A CA 1
ATOM 699 C C . TYR A 1 90 ? -4.235 10.688 -13.793 1.00 98.31 90 TYR A C 1
ATOM 701 O O . TYR A 1 90 ? -3.391 9.816 -13.994 1.00 98.31 90 TYR A O 1
ATOM 709 N N . PHE A 1 91 ? -4.039 11.952 -14.166 1.00 98.12 91 PHE A N 1
ATOM 710 C CA . PHE A 1 91 ? -2.811 12.393 -14.825 1.00 98.12 91 PHE A CA 1
ATOM 711 C C . PHE A 1 91 ? -1.886 13.072 -13.826 1.00 98.12 91 PHE A C 1
ATOM 713 O O . PHE A 1 91 ? -2.235 14.102 -13.251 1.00 98.12 91 PHE A O 1
ATOM 720 N N . TYR A 1 92 ? -0.690 12.515 -13.658 1.00 98.25 92 TYR A N 1
ATOM 721 C CA . TYR A 1 92 ? 0.380 13.150 -12.905 1.00 98.25 92 TYR A CA 1
ATOM 722 C C . TYR A 1 92 ? 1.753 12.665 -13.412 1.00 98.25 92 TYR A C 1
ATOM 724 O O . TYR A 1 92 ? 1.850 11.509 -13.829 1.00 98.25 92 TYR A O 1
ATOM 732 N N . PRO A 1 93 ? 2.817 13.499 -13.412 1.00 97.62 93 PRO A N 1
ATOM 733 C CA . PRO A 1 93 ? 4.108 13.133 -14.010 1.00 97.62 93 PRO A CA 1
ATOM 734 C C . PRO A 1 93 ? 4.792 11.891 -13.420 1.00 97.62 93 PRO A C 1
ATOM 736 O O . PRO A 1 93 ? 5.574 11.246 -14.114 1.00 97.62 93 PRO A O 1
ATOM 739 N N . ASP A 1 94 ? 4.517 11.551 -12.159 1.00 98.06 94 ASP A N 1
ATOM 740 C CA . ASP A 1 94 ? 5.065 10.358 -11.501 1.00 98.06 94 ASP A CA 1
ATOM 741 C C . ASP A 1 94 ? 4.217 9.087 -11.686 1.00 98.06 94 ASP A C 1
ATOM 743 O O . ASP A 1 94 ? 4.609 8.012 -11.222 1.00 98.06 94 ASP A O 1
ATOM 747 N N . LEU A 1 95 ? 3.095 9.178 -12.408 1.00 98.50 95 LEU A N 1
ATOM 748 C CA . LEU A 1 95 ? 2.225 8.051 -12.722 1.00 98.50 95 LEU A CA 1
ATOM 749 C C . LEU A 1 95 ? 2.319 7.706 -14.219 1.00 98.50 95 LEU A C 1
ATOM 751 O O . LEU A 1 95 ? 1.522 8.188 -15.028 1.00 98.50 95 LEU A O 1
ATOM 755 N N . PRO A 1 96 ? 3.256 6.828 -14.617 1.00 97.56 96 PRO A N 1
ATOM 756 C CA . PRO A 1 96 ? 3.617 6.647 -16.023 1.00 97.56 96 PRO A CA 1
ATOM 757 C C . PRO A 1 96 ? 2.486 6.093 -16.899 1.00 97.56 96 PRO A C 1
ATOM 759 O O . PRO A 1 96 ? 2.463 6.320 -18.103 1.00 97.56 96 PRO A O 1
ATOM 762 N N . LYS A 1 97 ? 1.537 5.361 -16.307 1.00 98.38 97 LYS A N 1
ATOM 763 C CA . LYS A 1 97 ? 0.435 4.716 -17.036 1.00 98.38 97 LYS A CA 1
ATOM 764 C C . LYS A 1 97 ? -0.787 5.621 -17.239 1.00 98.38 97 LYS A C 1
ATOM 766 O O . LYS A 1 97 ? -1.707 5.222 -17.947 1.00 98.38 97 LYS A O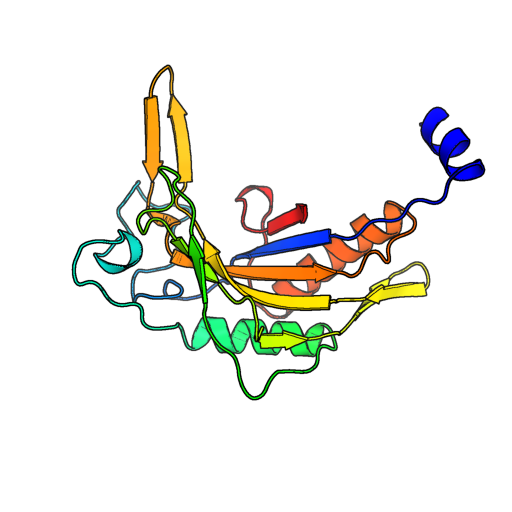 1
ATOM 771 N N . GLY A 1 98 ? -0.849 6.784 -16.580 1.00 98.06 98 GLY A N 1
ATOM 772 C CA . GLY A 1 98 ? -2.079 7.592 -16.488 1.00 98.06 98 GLY A CA 1
ATOM 773 C C . GLY A 1 98 ? -3.203 6.933 -15.668 1.00 98.06 98 GLY A C 1
ATOM 774 O O . GLY A 1 98 ? -4.341 7.403 -15.651 1.00 98.06 98 GLY A O 1
ATOM 775 N N . TYR A 1 99 ? -2.895 5.821 -15.000 1.00 98.56 99 TYR A N 1
ATOM 776 C CA . TYR A 1 99 ? -3.729 5.168 -14.003 1.00 98.56 99 TYR A CA 1
ATOM 777 C C . TYR A 1 99 ? -2.859 4.353 -13.046 1.00 98.56 99 TYR A C 1
ATOM 779 O O . TYR A 1 99 ? -1.792 3.859 -13.419 1.00 98.56 99 TYR A O 1
ATOM 787 N N . GLN A 1 100 ? -3.344 4.191 -11.825 1.00 98.69 100 GLN A N 1
ATOM 788 C CA . GLN A 1 100 ? -2.776 3.324 -10.804 1.00 98.69 100 GLN A CA 1
ATOM 789 C C . GLN A 1 100 ? -3.579 2.023 -10.769 1.00 98.69 100 GLN A C 1
ATOM 791 O O . GLN A 1 100 ? -4.816 2.051 -10.779 1.00 98.69 100 GLN A O 1
ATOM 796 N N . ILE A 1 101 ? -2.899 0.878 -10.762 1.00 98.62 101 ILE A N 1
ATOM 797 C CA . ILE A 1 101 ? -3.545 -0.407 -10.500 1.00 98.62 101 ILE A CA 1
ATOM 798 C C . ILE A 1 101 ? -3.753 -0.535 -8.983 1.00 98.62 101 ILE A C 1
ATOM 800 O O . ILE A 1 101 ? -2.792 -0.571 -8.221 1.00 98.62 101 ILE A O 1
ATOM 804 N N . THR A 1 102 ? -5.011 -0.598 -8.558 1.00 98.44 102 THR A N 1
ATOM 805 C CA . THR A 1 102 ? -5.450 -0.678 -7.151 1.00 98.44 102 THR A CA 1
ATOM 806 C C . THR A 1 102 ? -6.604 -1.682 -7.039 1.00 98.44 102 THR A C 1
ATOM 808 O O . THR A 1 102 ? -6.786 -2.503 -7.939 1.00 98.44 102 THR A O 1
ATOM 811 N N . GLN A 1 103 ? -7.415 -1.644 -5.984 1.00 98.25 103 GLN A N 1
ATOM 812 C CA . GLN A 1 103 ? -8.669 -2.394 -5.892 1.00 98.25 103 GLN A CA 1
ATOM 813 C C . GLN A 1 103 ? -9.767 -1.462 -5.407 1.00 98.25 103 GLN A C 1
ATOM 815 O O . GLN A 1 103 ? -9.619 -0.806 -4.386 1.00 98.25 103 GLN A O 1
ATOM 820 N N . TYR A 1 104 ? -10.899 -1.417 -6.101 1.00 92.62 104 TYR A N 1
ATOM 821 C CA . TYR A 1 104 ? -12.038 -0.599 -5.699 1.00 92.62 104 TYR A CA 1
ATOM 822 C C . TYR A 1 104 ? -13.184 -1.470 -5.195 1.00 92.62 104 TYR A C 1
ATOM 824 O O . TYR A 1 104 ? -13.573 -1.357 -4.036 1.00 92.62 104 TYR A O 1
ATOM 832 N N . GLN A 1 105 ? -13.694 -2.381 -6.025 1.00 88.81 105 GLN A N 1
ATOM 833 C CA . GLN A 1 105 ? -14.926 -3.117 -5.704 1.00 88.81 105 GLN A CA 1
ATOM 834 C C . GLN A 1 105 ? -14.698 -4.334 -4.799 1.00 88.81 105 GLN A C 1
ATOM 836 O O . GLN A 1 105 ? -15.566 -4.674 -4.001 1.00 88.81 105 GLN A O 1
ATOM 841 N N . GLN A 1 106 ? -13.561 -5.018 -4.945 1.00 94.00 106 GLN A N 1
ATOM 842 C CA . GLN A 1 106 ? -13.305 -6.314 -4.306 1.00 94.00 106 GLN A CA 1
ATOM 843 C C . GLN A 1 106 ? -11.897 -6.344 -3.684 1.00 94.00 106 GLN A C 1
ATOM 845 O O . GLN A 1 106 ? -10.998 -6.965 -4.264 1.00 94.00 106 GLN A O 1
ATOM 850 N N . PRO A 1 107 ? -11.680 -5.663 -2.536 1.00 97.50 107 PRO A N 1
ATOM 851 C CA . PRO A 1 107 ? -10.388 -5.651 -1.837 1.00 97.50 107 PRO A CA 1
ATOM 852 C C . PRO A 1 107 ? -9.988 -7.056 -1.364 1.00 97.50 107 PRO A C 1
ATOM 854 O O . PRO A 1 107 ? -10.828 -7.954 -1.310 1.00 97.50 107 PRO A O 1
ATOM 857 N N . PHE A 1 108 ? -8.722 -7.269 -0.999 1.00 97.88 108 PHE A N 1
ATOM 858 C CA . PHE A 1 108 ? -8.286 -8.565 -0.457 1.00 97.88 108 PHE A CA 1
ATOM 859 C C . PHE A 1 108 ? -8.864 -8.858 0.929 1.00 97.88 108 PHE A C 1
ATOM 861 O O . PHE A 1 108 ? -9.213 -10.008 1.206 1.00 97.88 108 PHE A O 1
ATOM 868 N N . CYS A 1 109 ? -8.985 -7.837 1.779 1.00 98.38 109 CYS A N 1
ATOM 869 C CA . CYS A 1 109 ? -9.473 -7.987 3.146 1.00 98.38 109 CYS A CA 1
ATOM 870 C C . CYS A 1 109 ? -10.601 -6.990 3.422 1.00 98.38 109 CYS A C 1
ATOM 872 O O . CYS A 1 109 ? -10.535 -5.836 2.993 1.00 98.38 109 CYS A O 1
ATOM 874 N N . VAL A 1 110 ? -11.629 -7.440 4.139 1.00 98.06 110 VAL A N 1
ATOM 875 C CA . VAL A 1 110 ? -12.793 -6.628 4.521 1.00 98.06 110 VAL A CA 1
ATOM 876 C C . VAL A 1 110 ? -13.063 -6.727 6.013 1.00 98.06 110 VAL A C 1
ATOM 878 O O . VAL A 1 110 ? -12.916 -7.798 6.615 1.00 98.06 110 VAL A O 1
ATOM 881 N N . GLY A 1 111 ? -13.500 -5.612 6.595 1.00 97.75 111 GLY A N 1
ATOM 882 C CA . GLY A 1 111 ? -13.709 -5.512 8.032 1.00 97.75 111 GLY A CA 1
ATOM 883 C C . GLY A 1 111 ? -12.404 -5.675 8.808 1.00 97.75 111 GLY A C 1
ATOM 884 O O . GLY A 1 111 ? -11.321 -5.458 8.277 1.00 97.75 111 GLY A O 1
ATOM 885 N N . GLY A 1 112 ? -12.524 -6.122 10.054 1.00 98.31 112 GLY A N 1
ATOM 886 C CA . GLY A 1 112 ? -11.397 -6.306 10.964 1.00 98.31 112 GLY A CA 1
ATOM 887 C C . GLY A 1 112 ? -11.296 -5.199 11.996 1.00 98.31 112 GLY A C 1
ATOM 888 O O . GLY A 1 112 ? -12.141 -4.300 12.053 1.00 98.31 112 GLY A O 1
ATOM 889 N N . TYR A 1 113 ? -10.305 -5.324 12.871 1.00 98.56 113 TYR A N 1
ATOM 890 C CA . TYR A 1 113 ? -10.094 -4.379 13.954 1.00 98.56 113 TYR A CA 1
ATOM 891 C C . TYR A 1 113 ? -8.750 -4.536 14.654 1.00 98.56 113 TYR A C 1
ATOM 893 O O . TYR A 1 113 ? -8.142 -5.610 14.644 1.00 98.56 113 TYR A O 1
ATOM 901 N N . VAL A 1 114 ? -8.364 -3.465 15.346 1.00 98.25 114 VAL A N 1
ATOM 902 C CA . VAL A 1 114 ? -7.251 -3.425 16.298 1.00 98.25 114 VAL A CA 1
ATOM 903 C C . VAL A 1 114 ? -7.779 -2.994 17.665 1.00 98.25 114 VAL A C 1
ATOM 905 O O . VAL A 1 114 ? -8.537 -2.028 17.768 1.00 98.25 114 VAL A O 1
ATOM 908 N N . GLU A 1 115 ? -7.399 -3.725 18.711 1.00 97.88 115 GLU A N 1
ATOM 909 C CA . GLU A 1 115 ? -7.653 -3.332 20.100 1.00 97.88 115 GLU A CA 1
ATOM 910 C C . GLU A 1 115 ? -6.603 -2.311 20.548 1.00 97.88 115 GLU A C 1
ATOM 912 O O . GLU A 1 115 ? -5.396 -2.529 20.394 1.00 97.88 115 GLU A O 1
ATOM 917 N N . LEU A 1 116 ? -7.081 -1.185 21.072 1.00 97.69 116 LEU A N 1
ATOM 918 C CA . LEU A 1 116 ? -6.258 -0.072 21.528 1.00 97.69 116 LEU A CA 1
ATOM 919 C C . LEU A 1 116 ? -6.007 -0.162 23.032 1.00 97.69 116 LEU A C 1
ATOM 921 O O . LEU A 1 116 ? -6.789 -0.760 23.772 1.00 97.69 116 LEU A O 1
ATOM 925 N N . ASP A 1 117 ? -4.946 0.487 23.495 1.00 96.88 117 ASP A N 1
ATOM 926 C CA . ASP A 1 117 ? -4.547 0.496 24.906 1.00 96.88 117 ASP A CA 1
ATOM 927 C C . ASP A 1 117 ? -5.593 1.172 25.809 1.00 96.88 117 ASP A C 1
ATOM 929 O O . ASP A 1 117 ? -5.703 0.861 26.995 1.00 96.88 117 ASP A O 1
ATOM 933 N N . SER A 1 118 ? -6.423 2.053 25.242 1.00 95.25 118 SER A N 1
ATOM 934 C CA . SER A 1 118 ? -7.583 2.648 25.915 1.00 95.25 118 SER A CA 1
ATOM 935 C C . SER A 1 118 ? -8.730 1.658 26.172 1.00 95.25 118 SER A C 1
ATOM 937 O O . SER A 1 118 ? -9.694 2.000 26.856 1.00 95.25 118 SER A O 1
ATOM 939 N N . GLY A 1 119 ? -8.662 0.443 25.615 1.00 94.94 119 GLY A N 1
ATOM 940 C CA . GLY A 1 119 ? -9.750 -0.537 25.598 1.00 94.94 119 GLY A CA 1
ATOM 941 C C . GLY A 1 119 ? -10.785 -0.285 24.495 1.00 94.94 119 GLY A C 1
ATOM 942 O O . GLY A 1 119 ? -11.728 -1.063 24.338 1.00 94.94 119 GLY A O 1
ATOM 943 N N . HIS A 1 120 ? -10.631 0.789 23.714 1.00 94.62 120 HIS A N 1
ATOM 944 C CA . HIS A 1 120 ? -11.422 1.005 22.511 1.00 94.62 120 HIS A CA 1
ATOM 945 C C . HIS A 1 120 ? -10.968 0.096 21.367 1.00 94.62 120 HIS A C 1
ATOM 947 O O . HIS A 1 120 ? -9.871 -0.460 21.350 1.00 94.62 120 HIS A O 1
ATOM 953 N N . ARG A 1 121 ? -11.837 -0.015 20.364 1.00 96.06 121 ARG A N 1
ATOM 954 C CA . ARG A 1 121 ? -11.585 -0.775 19.148 1.00 96.06 121 ARG A CA 1
ATOM 955 C C . ARG A 1 121 ? -11.510 0.160 17.945 1.00 96.06 121 ARG A C 1
ATOM 957 O O . ARG A 1 121 ? -12.432 0.939 17.697 1.00 96.06 121 ARG A O 1
ATOM 964 N N . ALA A 1 122 ? -10.430 0.045 17.181 1.00 97.94 122 ALA A N 1
ATOM 965 C CA . ALA A 1 122 ? -10.290 0.689 15.887 1.00 97.94 122 ALA A CA 1
ATOM 966 C C . ALA A 1 122 ? -10.794 -0.252 14.788 1.00 97.94 122 ALA A C 1
ATOM 968 O O . ALA A 1 122 ? -10.118 -1.220 14.443 1.00 97.94 122 ALA A O 1
ATOM 969 N N . ASP A 1 123 ? -11.994 0.001 14.267 1.00 98.44 123 ASP A N 1
ATOM 970 C CA . ASP A 1 123 ? -12.568 -0.794 13.183 1.00 98.44 123 ASP A CA 1
ATOM 971 C C . ASP A 1 123 ? -11.906 -0.496 11.837 1.00 98.44 123 ASP A C 1
ATOM 973 O O . ASP A 1 123 ? -11.812 0.656 11.407 1.00 98.44 123 ASP A O 1
ATOM 977 N N . ILE A 1 124 ? -11.526 -1.561 11.137 1.00 98.56 124 ILE A N 1
ATOM 978 C CA . ILE A 1 124 ? -11.019 -1.508 9.768 1.00 98.56 124 ILE A CA 1
ATOM 979 C C . ILE A 1 124 ? -12.200 -1.687 8.814 1.00 98.56 124 ILE A C 1
ATOM 981 O O . ILE A 1 124 ? -13.064 -2.541 9.018 1.00 98.56 124 ILE A O 1
ATOM 985 N N . GLU A 1 125 ? -12.261 -0.857 7.778 1.00 98.38 125 GLU A N 1
ATOM 986 C CA . GLU A 1 125 ? -13.238 -0.988 6.699 1.00 98.38 125 GLU A CA 1
ATOM 987 C C . GLU A 1 125 ? -12.745 -2.017 5.676 1.00 98.38 125 GLU A C 1
ATOM 989 O O . GLU A 1 125 ? -13.458 -2.959 5.316 1.00 98.38 125 GLU A O 1
ATOM 994 N N . ARG A 1 126 ? -11.498 -1.856 5.222 1.00 98.50 126 ARG A N 1
ATOM 995 C CA . ARG A 1 126 ? -10.904 -2.655 4.147 1.00 98.50 126 ARG A CA 1
ATOM 996 C C . ARG A 1 126 ? -9.384 -2.553 4.129 1.00 98.50 126 ARG A C 1
ATOM 998 O O . ARG A 1 126 ? -8.813 -1.573 4.600 1.00 98.50 126 ARG A O 1
ATOM 1005 N N . ILE A 1 127 ? -8.758 -3.552 3.511 1.00 98.62 127 ILE A N 1
ATOM 1006 C CA . ILE A 1 127 ? -7.335 -3.541 3.169 1.00 98.62 127 ILE A CA 1
ATOM 1007 C C . ILE A 1 127 ? -7.173 -4.025 1.730 1.00 98.62 127 ILE A C 1
ATOM 1009 O O . ILE A 1 127 ? -7.639 -5.120 1.381 1.00 98.62 127 ILE A O 1
ATOM 1013 N N . HIS A 1 128 ? -6.508 -3.235 0.890 1.00 98.75 128 HIS A N 1
ATOM 1014 C CA . HIS A 1 128 ? -6.264 -3.582 -0.512 1.00 98.75 128 HIS A CA 1
ATOM 1015 C C . HIS A 1 128 ? -4.829 -3.343 -0.960 1.00 98.75 128 HIS A C 1
ATOM 1017 O O . HIS A 1 128 ? -4.065 -2.626 -0.322 1.00 98.75 128 HIS A O 1
ATOM 1023 N N . LEU A 1 129 ? -4.475 -4.004 -2.065 1.00 98.50 129 LEU A N 1
ATOM 1024 C CA . LEU A 1 129 ? -3.200 -3.827 -2.749 1.00 98.50 129 LEU A CA 1
ATOM 1025 C C . LEU A 1 129 ? -3.299 -2.759 -3.832 1.00 98.50 129 LEU A C 1
ATOM 1027 O O . LEU A 1 129 ? -4.249 -2.714 -4.613 1.00 98.50 129 LEU A O 1
ATOM 1031 N N . GLU A 1 130 ? -2.231 -2.000 -3.958 1.00 98.44 130 GLU A N 1
ATOM 1032 C CA . GLU A 1 130 ? -1.986 -1.073 -5.042 1.00 98.44 130 GLU A CA 1
ATOM 1033 C C . GLU A 1 130 ? -0.510 -1.084 -5.449 1.00 98.44 130 GLU A C 1
ATOM 1035 O O . GLU A 1 130 ? 0.342 -1.731 -4.831 1.00 98.44 130 GLU A O 1
ATOM 1040 N N . GLU A 1 131 ? -0.207 -0.403 -6.546 1.00 98.19 131 GLU A N 1
ATOM 1041 C CA . GLU A 1 131 ? 1.160 -0.015 -6.873 1.00 98.19 131 GLU A CA 1
ATOM 1042 C C . GLU A 1 131 ? 1.437 1.430 -6.477 1.00 98.19 131 GLU A C 1
ATOM 1044 O O . GLU A 1 131 ? 0.588 2.302 -6.645 1.00 98.19 131 GLU A O 1
ATOM 1049 N N . ASP A 1 132 ? 2.657 1.700 -6.029 1.00 98.06 132 ASP A N 1
ATOM 1050 C CA . ASP A 1 132 ? 3.094 3.061 -5.738 1.00 98.06 132 ASP A CA 1
ATOM 1051 C C . ASP A 1 132 ? 3.478 3.841 -7.014 1.00 98.06 132 ASP A C 1
ATOM 1053 O O . ASP A 1 132 ? 3.850 3.275 -8.055 1.00 98.06 132 ASP A O 1
ATOM 1057 N N . THR A 1 133 ? 3.426 5.168 -6.917 1.00 97.56 133 THR A N 1
ATOM 1058 C CA . THR A 1 133 ? 3.882 6.105 -7.949 1.00 97.56 133 THR A CA 1
ATOM 1059 C C . THR A 1 133 ? 5.402 6.291 -7.921 1.00 97.56 133 THR A C 1
ATOM 1061 O O . THR A 1 133 ? 6.107 5.831 -7.019 1.00 97.56 133 THR A O 1
ATOM 1064 N N . ALA A 1 134 ? 5.955 6.953 -8.939 1.00 97.75 134 ALA A N 1
ATOM 1065 C CA . ALA A 1 134 ? 7.362 7.343 -8.954 1.00 97.75 134 ALA A CA 1
ATOM 1066 C C . ALA A 1 134 ? 7.671 8.424 -7.896 1.00 97.75 134 ALA A C 1
ATOM 1068 O O . ALA A 1 134 ? 6.788 9.017 -7.280 1.00 97.75 134 ALA A O 1
ATOM 1069 N N . LYS A 1 135 ? 8.957 8.680 -7.651 1.00 96.00 135 LYS A N 1
ATOM 1070 C CA . LYS A 1 135 ? 9.393 9.759 -6.759 1.00 96.00 135 LYS A CA 1
ATOM 1071 C C . LYS A 1 135 ? 9.566 11.050 -7.556 1.00 96.00 135 LYS A C 1
ATOM 1073 O O . LYS A 1 135 ? 10.332 11.080 -8.518 1.00 96.00 135 LYS A O 1
ATOM 1078 N N . SER A 1 136 ? 8.925 12.120 -7.098 1.00 96.31 136 SER A N 1
ATOM 1079 C CA . SER A 1 136 ? 9.078 13.471 -7.644 1.00 96.31 136 SER A CA 1
ATOM 1080 C C . SER A 1 136 ? 10.076 14.288 -6.817 1.00 96.31 136 SER A C 1
ATOM 1082 O O . SER A 1 136 ? 10.005 14.316 -5.589 1.00 96.31 136 SER A O 1
ATOM 1084 N N . LEU A 1 137 ? 11.020 14.967 -7.475 1.00 96.06 137 LEU A N 1
ATOM 1085 C CA . LEU A 1 137 ? 11.931 15.928 -6.850 1.00 96.06 137 LEU A CA 1
ATOM 1086 C C . LEU A 1 137 ? 11.864 17.269 -7.577 1.00 96.06 137 LEU A C 1
ATOM 1088 O O . LEU A 1 137 ? 12.231 17.374 -8.746 1.00 96.06 137 LEU A O 1
ATOM 1092 N N . HIS A 1 138 ? 11.472 18.318 -6.863 1.00 96.81 138 HIS A N 1
ATOM 1093 C CA . HIS A 1 138 ? 11.432 19.671 -7.409 1.00 96.81 138 HIS A CA 1
ATOM 1094 C C . HIS A 1 138 ? 12.794 20.362 -7.231 1.00 96.81 138 HIS A C 1
ATOM 1096 O O . HIS A 1 138 ? 13.388 20.359 -6.144 1.00 96.81 138 HIS A O 1
ATOM 1102 N N . ARG A 1 139 ? 13.328 20.915 -8.324 1.00 95.62 139 ARG A N 1
ATOM 1103 C CA . ARG A 1 139 ? 14.613 21.626 -8.381 1.00 95.62 139 ARG A CA 1
ATOM 1104 C C . ARG A 1 139 ? 14.465 22.852 -9.277 1.00 95.62 139 ARG A C 1
ATOM 1106 O O . ARG A 1 139 ? 14.434 22.737 -10.502 1.00 95.62 139 ARG A O 1
ATOM 1113 N N . GLY A 1 140 ? 14.373 24.030 -8.660 1.00 95.69 140 GLY A N 1
ATOM 1114 C CA . GLY A 1 140 ? 14.088 25.270 -9.383 1.00 95.69 140 GLY A CA 1
ATOM 1115 C C . GLY A 1 140 ? 12.749 25.176 -10.118 1.00 95.69 140 GLY A C 1
ATOM 1116 O O . GLY A 1 140 ? 11.735 24.847 -9.514 1.00 95.69 140 GLY A O 1
ATOM 1117 N N . ASN A 1 141 ? 12.759 25.419 -11.429 1.00 96.69 141 ASN A N 1
ATOM 1118 C CA . ASN A 1 141 ? 11.580 25.366 -12.299 1.00 96.69 141 ASN A CA 1
ATOM 1119 C C . ASN A 1 141 ? 11.359 24.001 -12.983 1.00 96.69 141 ASN A C 1
ATOM 1121 O O . ASN A 1 141 ? 10.624 23.923 -13.967 1.00 96.69 141 ASN A O 1
ATOM 1125 N N . LYS A 1 142 ? 12.023 22.936 -12.518 1.00 97.44 142 LYS A N 1
ATOM 1126 C CA . LYS A 1 142 ? 11.911 21.587 -13.085 1.00 97.44 142 LYS A CA 1
ATOM 1127 C C . LYS A 1 142 ? 11.507 20.582 -12.016 1.00 97.44 142 LYS A C 1
ATOM 1129 O O . LYS A 1 142 ? 11.935 20.669 -10.863 1.00 97.44 142 LYS A O 1
ATOM 1134 N N . THR A 1 143 ? 10.749 19.580 -12.441 1.00 97.75 143 THR A N 1
ATOM 1135 C CA . THR A 1 143 ? 10.484 18.372 -11.658 1.00 97.75 143 THR A CA 1
ATOM 1136 C C . THR A 1 143 ? 11.281 17.228 -12.266 1.00 97.75 143 THR A C 1
ATOM 1138 O O . THR A 1 143 ? 11.193 16.969 -13.464 1.00 97.75 143 THR A O 1
ATOM 1141 N N . LEU A 1 144 ? 12.085 16.568 -11.441 1.00 98.06 144 LEU A N 1
ATOM 1142 C CA . LEU A 1 144 ? 12.822 15.360 -11.785 1.00 98.06 144 LEU A CA 1
ATOM 1143 C C . LEU A 1 144 ? 12.022 14.158 -11.288 1.00 98.06 144 LEU A C 1
ATOM 1145 O O . LEU A 1 144 ? 11.559 14.172 -10.147 1.00 98.06 144 LEU A O 1
ATOM 1149 N N . ILE A 1 145 ? 11.874 13.136 -12.129 1.00 98.12 145 ILE A N 1
ATOM 1150 C CA . ILE A 1 145 ? 11.128 11.920 -11.796 1.00 98.12 145 ILE A CA 1
ATOM 1151 C C . ILE A 1 145 ? 12.090 10.737 -11.722 1.00 98.12 145 ILE A C 1
ATOM 1153 O O . ILE A 1 145 ? 12.872 10.494 -12.646 1.00 98.12 145 ILE A O 1
ATOM 1157 N N . ASP A 1 146 ? 12.021 10.009 -10.613 1.00 98.00 146 ASP A N 1
ATOM 1158 C CA . ASP A 1 146 ? 12.696 8.731 -10.423 1.00 98.00 146 ASP A CA 1
ATOM 1159 C C . ASP A 1 146 ? 11.667 7.594 -10.344 1.00 98.00 146 ASP A C 1
ATOM 1161 O O . ASP A 1 146 ? 10.957 7.425 -9.346 1.00 98.00 146 ASP A O 1
ATOM 1165 N N . PHE A 1 147 ? 11.607 6.796 -11.409 1.00 98.38 147 PHE A N 1
ATOM 1166 C CA . PHE A 1 147 ? 10.690 5.670 -11.578 1.00 98.38 147 PHE A CA 1
ATOM 1167 C C . PHE A 1 147 ? 11.112 4.404 -10.825 1.00 98.38 147 PHE A C 1
ATOM 1169 O O . PHE A 1 147 ? 10.403 3.397 -10.896 1.00 98.38 147 PHE A O 1
ATOM 1176 N N . ASN A 1 148 ? 12.202 4.430 -10.051 1.00 98.19 148 ASN A N 1
ATOM 1177 C CA . ASN A 1 148 ? 12.560 3.316 -9.172 1.00 98.19 148 ASN A CA 1
ATOM 1178 C C . ASN A 1 148 ? 11.399 2.923 -8.245 1.00 98.19 148 ASN A C 1
ATOM 1180 O O . ASN A 1 148 ? 11.114 1.739 -8.110 1.00 98.19 148 ASN A O 1
ATOM 1184 N N . LYS A 1 149 ? 10.662 3.897 -7.695 1.00 97.25 149 LYS A N 1
ATOM 1185 C CA . LYS A 1 149 ? 9.502 3.653 -6.816 1.00 97.25 149 LYS A CA 1
ATOM 1186 C C . LYS A 1 149 ? 8.237 3.206 -7.554 1.00 97.25 149 LYS A C 1
ATOM 1188 O O . LYS A 1 149 ? 7.408 2.506 -6.983 1.00 97.25 149 LYS A O 1
ATOM 1193 N N . SER A 1 150 ? 8.110 3.539 -8.838 1.00 98.19 150 SER A N 1
ATOM 1194 C CA . SER A 1 150 ? 6.910 3.202 -9.600 1.00 98.19 150 SER A CA 1
ATOM 1195 C C . SER A 1 150 ? 6.729 1.689 -9.695 1.00 98.19 150 SER A C 1
ATOM 1197 O O . SER A 1 150 ? 7.653 0.974 -10.101 1.00 98.19 150 SER A O 1
ATOM 1199 N N . GLY A 1 151 ? 5.544 1.204 -9.328 1.00 98.19 151 GLY A N 1
ATOM 1200 C CA . GLY A 1 151 ? 5.231 -0.223 -9.329 1.00 98.19 151 GLY A CA 1
ATOM 1201 C C . GLY A 1 151 ? 5.575 -0.951 -8.027 1.00 98.19 151 GLY A C 1
ATOM 1202 O O . GLY A 1 151 ? 5.398 -2.168 -7.979 1.00 98.19 151 GLY A O 1
ATOM 1203 N N . MET A 1 152 ? 6.087 -0.271 -6.994 1.00 98.12 152 MET A N 1
ATOM 1204 C CA . MET A 1 152 ? 6.329 -0.899 -5.687 1.00 98.12 152 MET A CA 1
ATOM 1205 C C . MET A 1 152 ? 5.017 -1.429 -5.090 1.00 98.12 152 MET A C 1
ATOM 1207 O O . MET A 1 152 ? 4.000 -0.749 -5.224 1.00 98.12 152 MET A O 1
ATOM 1211 N N . PRO A 1 153 ? 5.001 -2.612 -4.447 1.00 98.38 153 PRO A N 1
ATOM 1212 C CA . PRO A 1 153 ? 3.791 -3.113 -3.811 1.00 98.38 153 PRO A CA 1
ATOM 1213 C C . PRO A 1 153 ? 3.457 -2.290 -2.578 1.00 98.38 153 PRO A C 1
ATOM 1215 O O . PRO A 1 153 ? 4.277 -2.130 -1.668 1.00 98.38 153 PRO A O 1
ATOM 1218 N N . LEU A 1 154 ? 2.230 -1.800 -2.563 1.00 98.44 154 LEU A N 1
ATOM 1219 C CA . LEU A 1 154 ? 1.724 -0.878 -1.575 1.00 98.44 154 LEU A CA 1
ATOM 1220 C C . LEU A 1 154 ? 0.400 -1.426 -1.051 1.00 98.44 154 LEU A C 1
ATOM 1222 O O . LEU A 1 154 ? -0.423 -1.936 -1.809 1.00 98.44 154 LEU A O 1
ATOM 1226 N N . VAL A 1 155 ? 0.237 -1.404 0.263 1.00 98.50 155 VAL A N 1
ATOM 1227 C CA . VAL A 1 155 ? -1.019 -1.751 0.921 1.00 98.50 155 VAL A CA 1
ATOM 1228 C C . VAL A 1 155 ? -1.642 -0.478 1.453 1.00 98.50 155 VAL A C 1
ATOM 1230 O O . VAL A 1 155 ? -0.948 0.316 2.080 1.00 98.50 155 VAL A O 1
ATOM 1233 N N . GLU A 1 156 ? -2.943 -0.336 1.248 1.00 98.69 156 GLU A N 1
ATOM 1234 C CA . GLU A 1 156 ? -3.765 0.696 1.870 1.00 98.69 156 GLU A CA 1
ATOM 1235 C C . GLU A 1 156 ? -4.698 0.025 2.889 1.00 98.69 156 GLU A C 1
ATOM 1237 O O . GLU A 1 156 ? -5.456 -0.889 2.544 1.00 98.69 156 GLU A O 1
ATOM 1242 N N . ILE A 1 157 ? -4.609 0.444 4.152 1.00 98.75 157 ILE A N 1
ATOM 1243 C CA . ILE A 1 157 ? -5.530 0.082 5.236 1.00 98.75 157 ILE A CA 1
ATOM 1244 C C . ILE A 1 157 ? -6.441 1.282 5.465 1.00 98.75 157 ILE A C 1
ATOM 1246 O O . ILE A 1 157 ? -5.963 2.353 5.828 1.00 98.75 157 ILE A O 1
ATOM 1250 N N . VAL A 1 158 ? -7.747 1.088 5.318 1.00 98.69 158 VAL A N 1
ATOM 1251 C CA . VAL A 1 158 ? -8.744 2.137 5.556 1.00 98.69 158 VAL A CA 1
ATOM 1252 C C . VAL A 1 158 ? -9.520 1.791 6.814 1.00 98.69 158 VAL A C 1
ATOM 1254 O O . VAL A 1 158 ? -10.097 0.702 6.909 1.00 98.69 158 VAL A O 1
ATOM 1257 N N . THR A 1 159 ? -9.561 2.701 7.784 1.00 98.69 159 THR A N 1
ATOM 1258 C CA . THR A 1 159 ? -10.390 2.531 8.980 1.00 98.69 159 THR A CA 1
ATOM 1259 C C . THR A 1 159 ? -11.781 3.117 8.778 1.00 98.69 159 THR A C 1
ATOM 1261 O O . THR A 1 159 ? -12.000 4.033 7.987 1.00 98.69 159 THR A O 1
ATOM 1264 N N . LYS A 1 160 ? -12.741 2.655 9.579 1.00 98.38 160 LYS A N 1
ATOM 1265 C CA . LYS A 1 160 ? -13.976 3.412 9.803 1.00 98.38 160 LYS A CA 1
ATOM 1266 C C . LYS A 1 160 ? -13.668 4.710 10.565 1.00 98.38 160 LYS A C 1
ATOM 1268 O O . LYS A 1 160 ? -12.618 4.797 11.212 1.00 98.38 160 LYS A O 1
ATOM 1273 N N . PRO A 1 161 ? -14.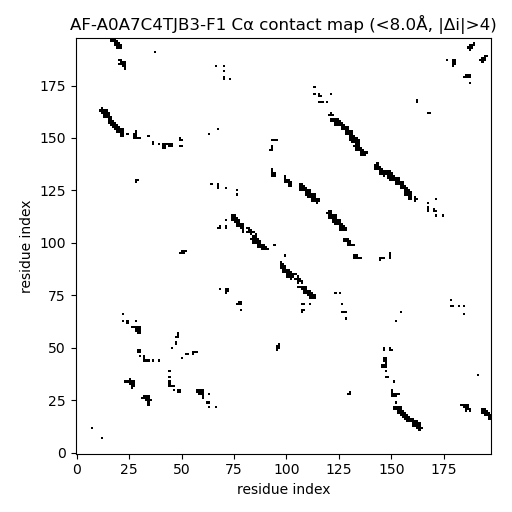580 5.701 10.560 1.00 96.56 161 PRO A N 1
ATOM 1274 C CA . PRO A 1 161 ? -14.454 6.908 11.377 1.00 96.56 161 PRO A CA 1
ATOM 1275 C C . PRO A 1 161 ? -14.711 6.607 12.870 1.00 96.56 161 PRO A C 1
ATOM 1277 O O . PRO A 1 161 ? -15.740 6.982 13.435 1.00 96.56 161 PRO A O 1
ATOM 1280 N N . THR A 1 162 ? -13.809 5.847 13.490 1.00 91.69 162 THR A N 1
ATOM 1281 C CA . THR A 1 162 ? -13.975 5.226 14.816 1.00 91.69 162 THR A CA 1
ATOM 1282 C C . THR A 1 162 ? -13.248 5.971 15.938 1.00 91.69 162 THR A C 1
ATOM 1284 O O . THR A 1 162 ? -13.633 5.865 17.105 1.00 91.69 162 THR A O 1
ATOM 1287 N N . PHE A 1 163 ? -12.214 6.749 15.611 1.00 95.38 163 PHE A N 1
ATOM 1288 C CA . PHE A 1 163 ? -11.361 7.379 16.614 1.00 95.38 163 PHE A CA 1
ATOM 1289 C C . PHE A 1 163 ? -12.028 8.613 17.220 1.00 95.38 163 PHE A C 1
ATOM 1291 O O . PHE A 1 163 ? -12.598 9.449 16.512 1.00 95.38 163 PHE A O 1
ATOM 1298 N N . LYS A 1 164 ? -11.923 8.728 18.548 1.00 90.94 164 LYS A N 1
ATOM 1299 C CA . LYS A 1 164 ? -12.498 9.826 19.346 1.00 90.94 164 LYS A CA 1
ATOM 1300 C C . LYS A 1 164 ? -11.442 10.652 20.082 1.00 90.94 164 LYS A C 1
ATOM 1302 O O . LYS A 1 164 ? -11.786 11.656 20.697 1.00 90.94 164 LYS A O 1
ATOM 1307 N N . SER A 1 165 ? -10.182 10.232 20.025 1.00 92.44 165 SER A N 1
ATOM 1308 C CA . SER A 1 165 ? -9.040 10.882 20.663 1.00 92.44 165 SER A CA 1
ATOM 1309 C C . SER A 1 165 ? -7.810 10.775 19.758 1.00 92.44 165 SER A C 1
ATOM 1311 O O . SER A 1 165 ? -7.751 9.924 18.867 1.00 92.44 165 SER A O 1
ATOM 1313 N N . ILE A 1 166 ? -6.838 11.663 19.962 1.00 93.69 166 ILE A N 1
ATOM 1314 C CA . ILE A 1 166 ? -5.581 11.653 19.198 1.00 93.69 166 ILE A CA 1
ATOM 1315 C C . ILE A 1 166 ? -4.669 10.531 19.700 1.00 93.69 166 ILE A C 1
ATOM 1317 O O . ILE A 1 166 ? -3.923 9.932 18.929 1.00 93.69 166 ILE A O 1
ATOM 1321 N N . GLU A 1 167 ? -4.771 10.207 20.983 1.00 95.44 167 GLU A N 1
ATOM 1322 C CA . GLU A 1 167 ? -4.051 9.121 21.634 1.00 95.44 167 GLU A CA 1
ATOM 1323 C C . GLU A 1 167 ? -4.378 7.779 20.966 1.00 95.44 167 GLU A C 1
ATOM 1325 O O . GLU A 1 167 ? -3.459 7.038 20.623 1.00 95.44 167 GLU A O 1
ATOM 1330 N N . ASP A 1 168 ? -5.661 7.521 20.680 1.00 96.88 168 ASP A N 1
ATOM 1331 C CA . ASP A 1 168 ? -6.117 6.303 19.997 1.00 96.88 168 ASP A CA 1
ATOM 1332 C C . ASP A 1 168 ? -5.580 6.215 18.551 1.00 96.88 168 ASP A C 1
ATOM 1334 O O . ASP A 1 168 ? -5.231 5.133 18.078 1.00 96.88 168 ASP A O 1
ATOM 1338 N N . VAL A 1 169 ? -5.463 7.349 17.845 1.00 97.06 169 VAL A N 1
ATOM 1339 C CA . VAL A 1 169 ? -4.888 7.424 16.483 1.00 97.06 169 VAL A CA 1
ATOM 1340 C C . VAL A 1 169 ? -3.397 7.079 16.489 1.00 97.06 169 VAL A C 1
ATOM 1342 O O . VAL A 1 169 ? -2.916 6.324 15.637 1.00 97.06 169 VAL A O 1
ATOM 1345 N N . VAL A 1 170 ? -2.652 7.629 17.450 1.00 97.12 170 VAL A N 1
ATOM 1346 C CA . VAL A 1 170 ? -1.213 7.372 17.597 1.00 97.12 170 VAL A CA 1
ATOM 1347 C C . VAL A 1 170 ? -0.968 5.921 17.994 1.00 97.12 170 VAL A C 1
ATOM 1349 O O . VAL A 1 170 ? -0.071 5.286 17.437 1.00 97.12 170 VAL A O 1
ATOM 1352 N N . ASP A 1 171 ? -1.760 5.397 18.927 1.00 98.31 171 ASP A N 1
ATOM 1353 C CA . ASP A 1 171 ? -1.675 4.009 19.367 1.00 98.31 171 ASP A CA 1
ATOM 1354 C C . ASP A 1 171 ? -1.951 3.036 18.213 1.00 98.31 171 ASP A C 1
ATOM 1356 O O . ASP A 1 171 ? -1.120 2.181 17.903 1.00 98.31 171 ASP A O 1
ATOM 1360 N N . PHE A 1 172 ? -3.045 3.247 17.472 1.00 98.44 172 PHE A N 1
ATOM 1361 C CA . PHE A 1 172 ? -3.349 2.473 16.268 1.00 98.44 172 PHE A CA 1
ATOM 1362 C C . PHE A 1 172 ? -2.184 2.479 15.274 1.00 98.44 172 PHE A C 1
ATOM 1364 O O . PHE A 1 172 ? -1.739 1.423 14.828 1.00 98.44 172 PHE A O 1
ATOM 1371 N N . SER A 1 173 ? -1.651 3.662 14.960 1.00 97.81 173 SER A N 1
ATOM 1372 C CA . SER A 1 173 ? -0.564 3.813 13.988 1.00 97.81 173 SER A CA 1
ATOM 1373 C C . SER A 1 173 ? 0.699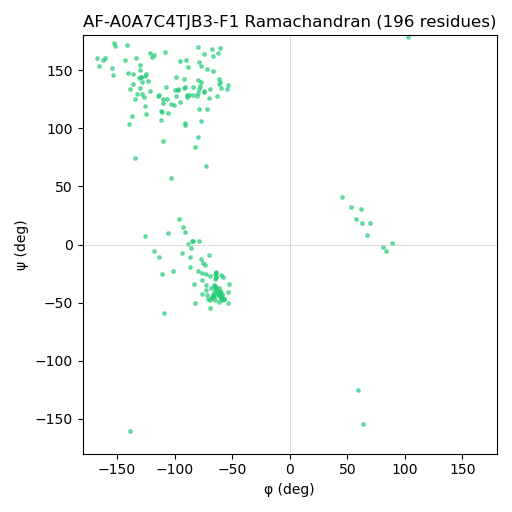 3.054 14.412 1.00 97.81 173 SER A C 1
ATOM 1375 O O . SER A 1 173 ? 1.335 2.400 13.584 1.00 97.81 173 SER A O 1
ATOM 1377 N N . LYS A 1 174 ? 1.043 3.085 15.707 1.00 98.06 174 LYS A N 1
ATOM 1378 C CA . LYS A 1 174 ? 2.173 2.327 16.263 1.00 98.06 174 LYS A CA 1
ATOM 1379 C C . LYS A 1 174 ? 1.925 0.822 16.222 1.00 98.06 174 LYS A C 1
ATOM 1381 O O . LYS A 1 174 ? 2.784 0.094 15.737 1.00 98.06 174 LYS A O 1
ATOM 1386 N N . LYS A 1 175 ? 0.738 0.358 16.624 1.00 98.38 175 LYS A N 1
ATOM 1387 C CA . LYS A 1 175 ? 0.376 -1.068 16.565 1.00 98.38 175 LYS A CA 1
ATOM 1388 C C . LYS A 1 175 ? 0.422 -1.612 15.138 1.00 98.38 175 LYS A C 1
ATOM 1390 O O . LYS A 1 175 ? 0.944 -2.703 14.932 1.00 98.38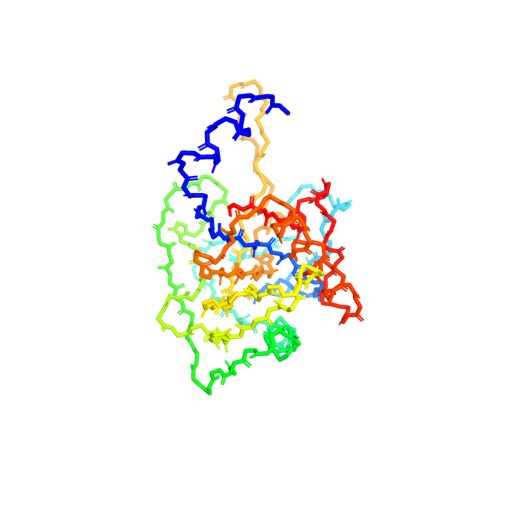 175 LYS A O 1
ATOM 1395 N N . ILE A 1 176 ? -0.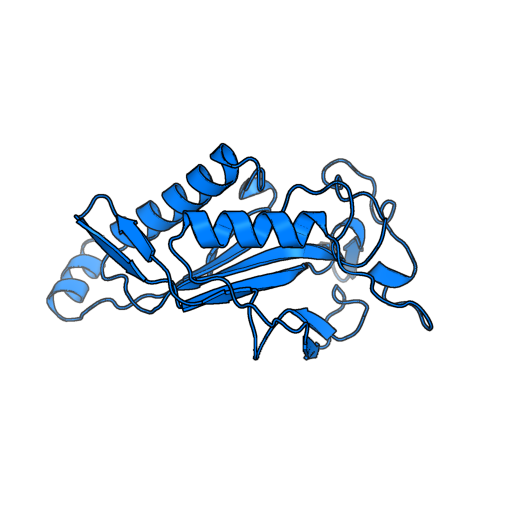057 -0.857 14.143 1.00 98.50 176 ILE A N 1
ATOM 1396 C CA . ILE A 1 176 ? 0.083 -1.243 12.728 1.00 98.50 176 ILE A CA 1
ATOM 1397 C C . ILE A 1 176 ? 1.562 -1.386 12.351 1.00 98.50 176 ILE A C 1
ATOM 1399 O O . ILE A 1 176 ? 1.940 -2.392 11.748 1.00 98.50 176 ILE A O 1
ATOM 1403 N N . GLN A 1 177 ? 2.404 -0.419 12.728 1.00 98.00 177 GLN A N 1
ATOM 1404 C CA . GLN A 1 177 ? 3.841 -0.476 12.458 1.00 98.00 177 GLN A CA 1
ATOM 1405 C C . GLN A 1 177 ? 4.493 -1.714 13.099 1.00 98.00 177 GLN A C 1
ATOM 1407 O O . GLN A 1 177 ? 5.254 -2.422 12.435 1.00 98.00 177 GLN A O 1
ATOM 1412 N N . ASP A 1 178 ? 4.165 -2.004 14.357 1.00 98.19 178 ASP A N 1
ATOM 1413 C CA . ASP A 1 178 ? 4.705 -3.142 15.101 1.00 98.19 178 ASP A CA 1
ATOM 1414 C C . ASP A 1 178 ? 4.266 -4.476 14.493 1.00 98.19 178 ASP A C 1
ATOM 1416 O O . ASP A 1 178 ? 5.109 -5.331 14.227 1.00 98.19 178 ASP A O 1
ATOM 1420 N N . ILE A 1 179 ? 2.976 -4.641 14.186 1.00 98.50 179 ILE A N 1
ATOM 1421 C CA . ILE A 1 179 ? 2.439 -5.850 13.541 1.00 98.50 179 ILE A CA 1
ATOM 1422 C C . ILE A 1 179 ? 3.149 -6.107 12.209 1.00 98.50 179 ILE A C 1
ATOM 1424 O O . ILE A 1 179 ? 3.586 -7.225 11.937 1.00 98.50 179 ILE A O 1
ATOM 1428 N N . VAL A 1 180 ? 3.305 -5.071 11.382 1.00 98.44 180 VAL A N 1
ATOM 1429 C CA . VAL A 1 180 ? 3.942 -5.190 10.064 1.00 98.44 180 VAL A CA 1
ATOM 1430 C C . VAL A 1 180 ? 5.414 -5.593 10.179 1.00 98.44 180 VAL A C 1
ATOM 1432 O O . VAL A 1 180 ? 5.876 -6.418 9.385 1.00 98.44 180 VAL A O 1
ATOM 1435 N N . ARG A 1 181 ? 6.137 -5.067 11.174 1.00 98.25 181 ARG A N 1
ATOM 1436 C CA . ARG A 1 181 ? 7.538 -5.429 11.437 1.00 98.25 181 ARG A CA 1
ATOM 1437 C C . ARG A 1 181 ? 7.680 -6.834 12.003 1.00 98.25 181 ARG A C 1
ATOM 1439 O O . ARG A 1 181 ? 8.504 -7.595 11.509 1.00 98.25 181 ARG A O 1
ATOM 1446 N N . VAL A 1 182 ? 6.867 -7.193 12.998 1.00 98.25 182 VAL A N 1
ATOM 1447 C CA . VAL A 1 182 ? 6.891 -8.516 13.646 1.00 98.25 182 VAL A CA 1
ATOM 1448 C C . VAL A 1 182 ? 6.584 -9.629 12.646 1.00 98.25 182 VAL A C 1
ATOM 1450 O O . VAL A 1 182 ? 7.194 -10.691 12.703 1.00 98.25 182 VAL A O 1
ATOM 1453 N N . LEU A 1 183 ? 5.671 -9.383 11.705 1.00 98.06 183 LEU A N 1
ATOM 1454 C CA . LEU A 1 183 ? 5.324 -10.336 10.649 1.00 98.06 183 LEU A CA 1
ATOM 1455 C C . LEU A 1 183 ? 6.263 -10.279 9.434 1.00 98.06 183 LEU A C 1
ATOM 1457 O O . LEU A 1 183 ? 6.007 -10.957 8.440 1.00 98.06 183 LEU A O 1
ATOM 1461 N N . GLU A 1 184 ? 7.312 -9.451 9.478 1.00 97.56 184 GLU A N 1
ATOM 1462 C CA . GLU A 1 184 ? 8.275 -9.249 8.386 1.00 97.56 184 GLU A CA 1
ATOM 1463 C C . GLU A 1 184 ? 7.609 -8.882 7.042 1.00 97.56 184 GLU A C 1
ATOM 1465 O O . GLU A 1 184 ? 8.066 -9.216 5.939 1.00 97.56 184 GLU A O 1
ATOM 1470 N N . ILE A 1 185 ? 6.486 -8.170 7.120 1.00 97.94 185 ILE A N 1
ATOM 1471 C CA . ILE A 1 185 ? 5.703 -7.743 5.961 1.00 97.94 185 ILE A CA 1
ATOM 1472 C C . ILE A 1 185 ? 6.399 -6.562 5.279 1.00 97.94 185 ILE A C 1
ATOM 1474 O O . ILE A 1 185 ? 6.539 -6.571 4.050 1.00 97.94 185 ILE A O 1
ATOM 1478 N N . GLY A 1 186 ? 6.902 -5.610 6.067 1.00 96.56 186 GLY A N 1
ATOM 1479 C CA . GLY A 1 186 ? 7.598 -4.405 5.621 1.00 96.56 186 GLY A CA 1
ATOM 1480 C C . GLY A 1 186 ? 8.440 -3.785 6.739 1.00 96.56 186 GLY A C 1
ATOM 1481 O O . GLY A 1 186 ? 8.210 -4.056 7.914 1.00 96.56 186 GLY A O 1
ATOM 1482 N N . ASP A 1 187 ? 9.408 -2.939 6.380 1.00 95.19 187 ASP A N 1
ATOM 1483 C CA . ASP A 1 187 ? 10.229 -2.221 7.371 1.00 95.19 187 ASP A CA 1
ATOM 1484 C C . ASP A 1 187 ? 9.485 -0.992 7.956 1.00 95.19 187 ASP A C 1
ATOM 1486 O O . ASP A 1 187 ? 9.772 -0.561 9.080 1.00 95.19 187 ASP A O 1
ATOM 1490 N N . VAL A 1 188 ? 8.490 -0.467 7.215 1.00 94.44 188 VAL A N 1
ATOM 1491 C CA . VAL A 1 188 ? 7.561 0.624 7.599 1.00 94.44 188 VAL A CA 1
ATOM 1492 C C . VAL A 1 188 ? 8.246 1.829 8.251 1.00 94.44 188 VAL A C 1
ATOM 1494 O O . VAL A 1 188 ? 7.770 2.424 9.218 1.00 94.44 188 VAL A O 1
ATOM 1497 N N . ASP A 1 189 ? 9.398 2.193 7.699 1.00 93.69 189 ASP A N 1
ATOM 1498 C CA . ASP A 1 189 ? 10.166 3.382 8.035 1.00 93.69 189 ASP A CA 1
ATOM 1499 C C . ASP A 1 189 ? 9.527 4.635 7.404 1.00 93.69 189 ASP A C 1
ATOM 1501 O O . ASP A 1 189 ? 9.592 4.858 6.188 1.00 93.69 189 ASP A O 1
ATOM 1505 N N . MET A 1 190 ? 8.881 5.453 8.239 1.00 93.88 190 MET A N 1
ATOM 1506 C CA . MET A 1 190 ? 8.220 6.689 7.808 1.00 93.88 190 MET A CA 1
ATOM 1507 C C . MET A 1 190 ? 9.214 7.732 7.275 1.00 93.88 190 MET A C 1
ATOM 1509 O O . MET A 1 190 ? 8.858 8.477 6.366 1.00 93.88 190 MET A O 1
ATOM 1513 N N . GLU A 1 191 ? 10.464 7.759 7.758 1.00 89.94 191 GLU A N 1
ATOM 1514 C CA . GLU A 1 191 ? 11.496 8.690 7.268 1.00 89.94 191 GLU A CA 1
ATOM 1515 C C . GLU A 1 191 ? 11.853 8.391 5.805 1.00 89.94 191 GLU A C 1
ATOM 1517 O O . GLU A 1 191 ? 12.066 9.291 4.991 1.00 89.94 191 GLU A O 1
ATOM 1522 N N . LYS A 1 192 ? 11.822 7.106 5.437 1.00 88.00 192 LYS A N 1
ATOM 1523 C CA . LYS A 1 192 ? 11.993 6.636 4.055 1.00 88.00 192 LYS A CA 1
ATOM 1524 C C . LYS A 1 192 ? 10.693 6.642 3.244 1.00 88.00 192 LYS A C 1
ATOM 1526 O O . LYS A 1 192 ? 10.695 6.200 2.093 1.00 88.00 192 LYS A O 1
ATOM 1531 N N . GLY A 1 193 ? 9.587 7.115 3.822 1.00 90.81 193 GLY A N 1
ATOM 1532 C CA . GLY A 1 193 ? 8.267 7.160 3.191 1.00 90.81 193 GLY A CA 1
ATOM 1533 C C . GLY A 1 193 ? 7.614 5.791 2.986 1.00 90.81 193 GLY A C 1
ATOM 1534 O O . GLY A 1 193 ? 6.704 5.677 2.166 1.00 90.81 193 GLY A O 1
ATOM 1535 N N . GLN A 1 194 ? 8.070 4.756 3.700 1.00 95.12 194 GLN A N 1
ATOM 1536 C CA . GLN A 1 194 ? 7.550 3.386 3.595 1.00 95.12 194 GLN A CA 1
ATOM 1537 C C . GLN A 1 194 ? 6.218 3.189 4.321 1.00 95.12 194 GLN A C 1
ATOM 1539 O O . GLN A 1 194 ? 5.583 2.155 4.143 1.00 95.12 194 GLN A O 1
ATOM 1544 N N . MET A 1 195 ? 5.824 4.149 5.154 1.00 97.31 195 MET A N 1
ATOM 1545 C CA . MET A 1 195 ? 4.528 4.217 5.812 1.00 97.31 195 MET A CA 1
ATOM 1546 C C . MET A 1 195 ? 4.049 5.669 5.783 1.00 97.31 195 MET A C 1
ATOM 1548 O O . MET A 1 195 ? 4.832 6.581 6.055 1.00 97.31 195 MET A O 1
ATOM 1552 N N . ARG A 1 196 ? 2.788 5.882 5.411 1.00 97.50 196 ARG A N 1
ATOM 1553 C CA . ARG A 1 196 ? 2.139 7.195 5.305 1.00 97.50 196 ARG A CA 1
ATOM 1554 C C . ARG A 1 196 ? 0.747 7.114 5.919 1.00 97.50 196 ARG A C 1
ATOM 1556 O O . ARG A 1 196 ? 0.124 6.056 5.865 1.00 97.50 196 ARG A O 1
ATOM 1563 N N . LEU A 1 197 ? 0.314 8.216 6.519 1.00 97.06 197 LEU A N 1
ATOM 1564 C CA . LEU A 1 197 ? -0.944 8.340 7.248 1.00 97.06 197 LEU A CA 1
ATOM 1565 C C . LEU A 1 197 ? -1.686 9.559 6.708 1.00 97.06 197 LEU A C 1
ATOM 1567 O O . LEU A 1 197 ? -1.086 10.636 6.626 1.00 97.06 197 LEU A O 1
ATOM 1571 N N . GLU A 1 198 ? -2.950 9.367 6.361 1.00 96.62 198 GLU A N 1
ATOM 1572 C CA . GLU A 1 198 ? -3.886 10.384 5.872 1.00 96.62 198 GLU A CA 1
ATOM 1573 C C . GLU A 1 198 ? -5.163 10.382 6.721 1.00 96.62 198 GLU A C 1
ATOM 1575 O O . GLU A 1 198 ? -5.598 9.282 7.141 1.00 96.62 198 GLU A O 1
#

Sequence (198 aa):
MPEIETLLNKYRLVLGLEVHLHLKTKTKMFCYCDADIYSSKPNTHTCPVCLGLPGALPVPSSEAIKKIQLLGLALNCSLNKNSRFDRKHYFYPDLPKGYQITQYQQPFCVGGYVELDSGHRADIERIHLEEDTAKSLHRGNKTLIDFNKSGMPLVEIVTKPTFKSIEDVVDFSKKIQDIVRVLEIGDVDMEKGQMRLE

Mean predicted aligned error: 3.51 Å

Radius of gyration: 18.19 Å; Cα contacts (8 Å, |Δi|>4): 417; chains: 1; bounding box: 39×41×51 Å

pLDDT: mean 96.03, std 5.66, range [57.78, 98.81]

Foldseek 3Di:
DVVVVVVVVVDFQWDKKKKKFFFPDQAFAFDRFGLPPLPHDFQPRDDCQLLQHPPDGGDGDPLLLVLQLVLQVVQVWDFDPDFDWDWAAADDPQRNNNTKTKGDPGAGTAWGWDQFPVRFIWIWGGKHKIADTWDWDDDPPDIDTGSSRRRGIMMIIITGRRDRDVNRVVRVLVVSCVSCVVSSGHNCDVVSPRMDMD

Secondary structure (DSSP, 8-state):
-HHHHHHHTTS---B--EEEEE---SB-SSSSSBS--TTSPTT-S--TTTTT-TT------HHHHHHHHHHHHHTTPEEPSS---EEEE---TT-TTSEEEE-SSS-SEES-EEE-TTS-EEEEEEEEEEEPPPEEEEETTEEEEETTSTT-EEEEEEE-S-B-SHHHHHHHHHHHHHHHHHTTS----TTTTSEEE-

Organism: NCBI:txid2053526